Protein AF-A0A3D5P0K9-F1 (afdb_monomer_lite)

Sequence (284 aa):
MQDDSTEVLSRYNLQEVFEKPFIHPIRINPNVTQIGYGSGASRWQGGFSEDRSVRCGDCHNPHAVQAEEPSPFLPGALMFVKGVDAMGFTNGNAEFEFQVCYKCHGYNQNAEPSSDVARLFATSNRSFHPVEGPGNSAYVPSLKEGWSEQSMITCTDCHGNDDVAGVAGPHGSNIPHILKKPYADSTIPYAAPEESELCFQCHVEQKILQDNGFKFHNLHIQQAGFACSACHNPHGSQEMPGLIDLDRSYIEPTNGRKIVEADAPGHGTCYLSCHGKNHNGQSY

Structure (mmCIF, N/CA/C/O backbone):
data_AF-A0A3D5P0K9-F1
#
_entry.id   AF-A0A3D5P0K9-F1
#
loop_
_atom_site.group_PDB
_atom_site.id
_atom_site.type_symbol
_atom_site.label_atom_id
_atom_site.label_alt_id
_atom_site.label_comp_id
_atom_site.label_asym_id
_atom_site.label_entity_id
_atom_site.label_seq_id
_atom_site.pdbx_PDB_ins_code
_atom_site.Cartn_x
_atom_site.Cartn_y
_atom_site.Cartn_z
_atom_site.occupancy
_atom_site.B_iso_or_equiv
_atom_site.auth_seq_id
_atom_site.auth_comp_id
_atom_site.auth_asym_id
_atom_site.auth_atom_id
_atom_site.pdbx_PDB_model_num
ATOM 1 N N . MET A 1 1 ? 16.841 13.147 -52.934 1.00 38.91 1 MET A N 1
ATOM 2 C CA . MET A 1 1 ? 16.191 12.127 -52.092 1.00 38.91 1 MET A CA 1
ATOM 3 C C . MET A 1 1 ? 16.303 12.631 -50.672 1.00 38.91 1 MET A C 1
ATOM 5 O O . MET A 1 1 ? 17.406 12.651 -50.149 1.00 38.91 1 MET A O 1
ATOM 9 N N . GLN A 1 2 ? 15.222 13.207 -50.149 1.00 37.28 2 GLN A N 1
ATOM 10 C CA . GLN A 1 2 ? 15.109 13.517 -48.727 1.00 37.28 2 GLN A CA 1
ATOM 11 C C . GLN A 1 2 ? 14.833 12.188 -48.029 1.00 37.28 2 GLN A C 1
ATOM 13 O O . GLN A 1 2 ? 13.909 11.478 -48.418 1.00 37.28 2 GLN A O 1
ATOM 18 N N . ASP A 1 3 ? 15.726 11.827 -47.116 1.00 43.34 3 ASP A N 1
ATOM 19 C CA . ASP A 1 3 ? 15.538 10.734 -46.175 1.00 43.34 3 ASP A CA 1
ATOM 20 C C . ASP A 1 3 ? 14.497 11.218 -45.167 1.00 43.34 3 ASP A C 1
ATOM 22 O O . ASP A 1 3 ? 14.776 12.073 -44.326 1.00 43.34 3 ASP A O 1
ATOM 26 N N . ASP A 1 4 ? 13.259 10.787 -45.386 1.00 43.59 4 ASP A N 1
ATOM 27 C CA . ASP A 1 4 ? 12.139 11.012 -44.488 1.00 43.59 4 ASP A CA 1
ATOM 28 C C . ASP A 1 4 ? 12.372 10.080 -43.299 1.00 43.59 4 ASP A C 1
ATOM 30 O O . ASP A 1 4 ? 11.924 8.931 -43.274 1.00 43.59 4 ASP A O 1
ATOM 34 N N . SER A 1 5 ? 13.199 10.546 -42.360 1.00 48.06 5 SER A N 1
ATOM 35 C CA . SER A 1 5 ? 13.405 9.891 -41.081 1.00 48.06 5 SER A CA 1
ATOM 36 C C . SER A 1 5 ? 12.044 9.812 -40.411 1.00 48.06 5 SER A C 1
ATOM 38 O O . SER A 1 5 ? 11.576 10.787 -39.823 1.00 48.06 5 SER A O 1
ATOM 40 N N . THR A 1 6 ? 11.392 8.660 -40.531 1.00 44.34 6 THR A N 1
ATOM 41 C CA . THR A 1 6 ? 10.249 8.298 -39.710 1.00 44.34 6 THR A CA 1
ATOM 42 C C . THR A 1 6 ? 10.698 8.432 -38.264 1.00 44.34 6 THR A C 1
ATOM 44 O O . THR A 1 6 ? 11.351 7.530 -37.734 1.00 44.34 6 THR A O 1
ATOM 47 N N . GLU A 1 7 ? 10.391 9.570 -37.639 1.00 45.31 7 GLU A N 1
ATOM 48 C CA . GLU A 1 7 ? 10.312 9.655 -36.193 1.00 45.31 7 GLU A CA 1
ATOM 49 C C . GLU A 1 7 ? 9.404 8.504 -35.788 1.00 45.31 7 GLU A C 1
ATOM 51 O O . GLU A 1 7 ? 8.204 8.485 -36.080 1.00 45.31 7 GLU A O 1
ATOM 56 N N . VAL A 1 8 ? 9.994 7.486 -35.167 1.00 48.12 8 VAL A N 1
ATOM 57 C CA . VAL A 1 8 ? 9.220 6.549 -34.376 1.00 48.12 8 VAL A CA 1
ATOM 58 C C . VAL A 1 8 ? 8.686 7.403 -33.240 1.00 48.12 8 VAL A C 1
ATOM 60 O O . VAL A 1 8 ? 9.363 7.582 -32.233 1.00 48.12 8 VAL A O 1
ATOM 63 N N . LEU A 1 9 ? 7.512 8.003 -33.444 1.00 44.09 9 LEU A N 1
ATOM 64 C CA . LEU A 1 9 ? 6.757 8.659 -32.393 1.00 44.09 9 LEU A CA 1
ATOM 65 C C . LEU A 1 9 ? 6.542 7.583 -31.335 1.00 44.09 9 LEU A C 1
ATOM 67 O O . LEU A 1 9 ? 5.707 6.686 -31.507 1.00 44.09 9 LEU A O 1
ATOM 71 N N . SER A 1 10 ? 7.363 7.597 -30.283 1.00 57.75 10 SER A N 1
ATOM 72 C CA . SER A 1 10 ? 7.130 6.719 -29.154 1.00 57.75 10 SER A CA 1
ATOM 73 C C . SER A 1 10 ? 5.746 7.090 -28.647 1.00 57.75 10 SER A C 1
ATOM 75 O O . SER A 1 10 ? 5.462 8.252 -28.367 1.00 57.75 10 SER A O 1
ATOM 77 N N . ARG A 1 11 ? 4.843 6.107 -28.585 1.00 63.19 11 ARG A N 1
ATOM 78 C CA . ARG A 1 11 ? 3.462 6.341 -28.136 1.00 63.19 11 ARG A CA 1
ATOM 79 C C . ARG A 1 11 ? 3.393 6.952 -26.731 1.00 63.19 11 ARG A C 1
ATOM 81 O O . ARG A 1 11 ? 2.347 7.462 -26.358 1.00 63.19 11 ARG A O 1
ATOM 88 N N . TYR A 1 12 ? 4.499 6.896 -25.987 1.00 76.12 12 TYR A N 1
ATOM 89 C CA . TYR A 1 12 ? 4.640 7.385 -24.627 1.00 76.12 12 TYR A CA 1
ATOM 90 C C . TYR A 1 12 ? 5.975 8.114 -24.456 1.00 76.12 12 TYR A C 1
ATOM 92 O O . TYR A 1 12 ? 6.997 7.665 -24.989 1.00 76.12 12 TYR A O 1
ATOM 100 N N . ASN A 1 13 ? 5.971 9.203 -23.687 1.00 83.75 13 ASN A N 1
ATOM 101 C CA . ASN A 1 13 ? 7.164 9.961 -23.334 1.00 83.75 13 ASN A CA 1
ATOM 102 C C . ASN A 1 13 ? 7.602 9.608 -21.905 1.00 83.75 13 ASN A C 1
ATOM 104 O O . ASN A 1 13 ? 7.005 10.042 -20.924 1.00 83.75 13 ASN A O 1
ATOM 108 N N . LEU A 1 14 ? 8.655 8.797 -21.780 1.00 86.19 14 LEU A N 1
ATOM 109 C CA . LEU A 1 14 ? 9.190 8.416 -20.471 1.00 86.19 14 LEU A CA 1
ATOM 110 C C . LEU A 1 14 ? 9.798 9.611 -19.722 1.00 86.19 14 LEU A C 1
ATOM 112 O O . LEU A 1 14 ? 9.767 9.636 -18.494 1.00 86.19 14 LEU A O 1
ATOM 116 N N . GLN A 1 15 ? 10.329 10.600 -20.444 1.00 86.06 15 GLN A N 1
ATOM 117 C CA . GLN A 1 15 ? 10.933 11.777 -19.830 1.00 86.06 15 GLN A CA 1
ATOM 118 C C . GLN A 1 15 ? 9.897 12.591 -19.048 1.00 86.06 15 GLN A C 1
ATOM 120 O O . GLN A 1 15 ? 10.170 12.959 -17.911 1.00 86.06 15 GLN A O 1
ATOM 125 N N . GLU A 1 16 ? 8.690 12.768 -19.592 1.00 88.12 16 GLU A N 1
ATOM 126 C CA . GLU A 1 16 ? 7.583 13.455 -18.904 1.00 88.12 16 GLU A CA 1
ATOM 127 C C . GLU A 1 16 ? 7.225 12.793 -17.568 1.00 88.12 16 GLU A C 1
ATOM 129 O O . GLU A 1 16 ? 6.917 13.471 -16.590 1.00 88.12 16 GLU A O 1
ATOM 134 N N . VAL A 1 17 ? 7.308 11.462 -17.480 1.00 90.12 17 VAL A N 1
ATOM 135 C CA . VAL A 1 17 ? 7.029 10.746 -16.226 1.00 90.12 17 VAL A CA 1
ATOM 136 C C . VAL A 1 17 ? 8.096 11.035 -15.164 1.00 90.12 17 VAL A C 1
ATOM 138 O O . VAL A 1 17 ? 7.768 11.111 -13.982 1.00 90.12 17 VAL A O 1
ATOM 141 N N . PHE A 1 18 ? 9.350 11.253 -15.568 1.00 87.81 18 PHE A N 1
ATOM 142 C CA . PHE A 1 18 ? 10.437 11.640 -14.661 1.00 87.81 18 PHE A CA 1
ATOM 143 C C . PHE A 1 18 ? 10.469 13.135 -14.316 1.00 87.81 18 PHE A C 1
ATOM 145 O O . PHE A 1 18 ? 11.227 13.529 -13.433 1.00 87.81 18 PHE A O 1
ATOM 152 N N . GLU A 1 19 ? 9.648 13.960 -14.966 1.00 88.38 19 GLU A N 1
ATOM 153 C CA . GLU A 1 19 ? 9.458 15.375 -14.615 1.00 88.38 19 GLU A CA 1
ATOM 154 C C . GLU A 1 19 ? 8.395 15.571 -13.517 1.00 88.38 19 GLU A C 1
ATOM 156 O O . GLU A 1 19 ? 8.230 16.675 -12.992 1.00 88.38 19 GLU A O 1
ATOM 161 N N . LYS A 1 20 ? 7.694 14.498 -13.132 1.00 89.38 20 LYS A N 1
ATOM 162 C CA . LYS A 1 20 ? 6.701 14.504 -12.053 1.00 89.38 20 LYS A CA 1
ATOM 163 C C . LYS A 1 20 ? 7.345 14.745 -10.676 1.00 89.38 20 LYS A C 1
ATOM 165 O O . LYS A 1 20 ? 8.517 14.430 -10.472 1.00 89.38 20 LYS A O 1
ATOM 170 N N . PRO A 1 21 ? 6.592 15.274 -9.693 1.00 87.75 21 PRO A N 1
ATOM 171 C CA . PRO A 1 21 ? 7.137 15.619 -8.377 1.00 87.75 21 PRO A CA 1
ATOM 172 C C . PRO A 1 21 ? 7.577 14.410 -7.537 1.00 87.75 21 PRO A C 1
ATOM 174 O O . PRO A 1 21 ? 8.483 14.547 -6.714 1.00 87.75 21 PRO A O 1
ATOM 177 N N . PHE A 1 22 ? 6.967 13.235 -7.726 1.00 88.81 22 PHE A N 1
ATOM 178 C CA . PHE A 1 22 ? 7.333 12.014 -7.006 1.00 88.81 22 PHE A CA 1
ATOM 179 C C . PHE A 1 22 ? 7.846 10.978 -7.989 1.00 88.81 22 PHE A C 1
ATOM 181 O O . PHE A 1 22 ? 7.092 10.489 -8.824 1.00 88.81 22 PHE A O 1
ATOM 188 N N . ILE A 1 23 ? 9.127 10.639 -7.885 1.00 87.94 23 ILE A N 1
ATOM 189 C CA . ILE A 1 23 ? 9.817 9.762 -8.832 1.00 87.94 23 ILE A CA 1
ATOM 190 C C . ILE A 1 23 ? 10.748 8.807 -8.104 1.00 87.94 23 ILE A C 1
ATOM 192 O O . ILE A 1 23 ? 11.258 9.116 -7.024 1.00 87.94 23 ILE A O 1
ATOM 196 N N . HIS A 1 24 ? 11.052 7.683 -8.745 1.00 85.75 24 HIS A N 1
ATOM 197 C CA . HIS A 1 24 ? 12.301 6.999 -8.451 1.00 85.75 24 HIS A CA 1
ATOM 198 C C . HIS A 1 24 ? 13.437 7.764 -9.148 1.00 85.75 24 HIS A C 1
ATOM 200 O O . HIS A 1 24 ? 13.446 7.843 -10.379 1.00 85.75 24 HIS A O 1
ATOM 206 N N . PRO A 1 25 ? 14.392 8.353 -8.404 1.00 74.69 25 PRO A N 1
ATOM 207 C CA . PRO A 1 25 ? 15.378 9.262 -8.977 1.00 74.69 25 PRO A CA 1
ATOM 208 C C . PRO A 1 25 ? 16.417 8.486 -9.794 1.00 74.69 25 PRO A C 1
ATOM 210 O O . PRO A 1 25 ? 17.406 7.964 -9.260 1.00 74.69 25 PRO A O 1
ATOM 213 N N . ILE A 1 26 ? 16.199 8.411 -11.110 1.00 72.12 26 ILE A N 1
ATOM 214 C CA . ILE A 1 26 ? 17.177 7.853 -12.042 1.00 72.12 26 ILE A CA 1
ATOM 215 C C . ILE A 1 26 ? 18.272 8.889 -12.288 1.00 72.12 26 ILE A C 1
ATOM 217 O O . ILE A 1 26 ? 18.038 9.936 -12.890 1.00 72.12 26 ILE A O 1
ATOM 221 N N . ARG A 1 27 ? 19.512 8.583 -11.889 1.00 61.12 27 ARG A N 1
ATOM 222 C CA . ARG A 1 27 ? 20.670 9.343 -12.380 1.00 61.12 27 ARG A CA 1
ATOM 223 C C . ARG A 1 27 ? 21.017 8.856 -13.785 1.00 61.12 27 ARG A C 1
ATOM 225 O O . ARG A 1 27 ? 21.688 7.837 -13.945 1.00 61.12 27 ARG A O 1
ATOM 232 N N . ILE A 1 28 ? 20.635 9.623 -14.802 1.00 50.06 28 ILE A N 1
ATOM 233 C CA . ILE A 1 28 ? 21.229 9.511 -16.138 1.00 50.06 28 ILE A CA 1
ATOM 234 C C . ILE A 1 28 ? 22.594 10.208 -16.060 1.00 50.06 28 ILE A C 1
ATOM 236 O O . ILE A 1 28 ? 22.687 11.415 -16.245 1.00 50.06 28 ILE A O 1
ATOM 240 N N . ASN A 1 29 ? 23.657 9.491 -15.681 1.00 41.94 29 ASN A N 1
ATOM 241 C CA . ASN A 1 29 ? 25.005 10.066 -15.678 1.00 41.94 29 ASN A CA 1
ATOM 242 C C . ASN A 1 29 ? 25.659 9.840 -17.056 1.00 41.94 29 ASN A C 1
ATOM 244 O O . ASN A 1 29 ? 26.078 8.712 -17.327 1.00 41.94 29 ASN A O 1
ATOM 248 N N . PRO A 1 30 ? 25.784 10.868 -17.919 1.00 39.31 30 PRO A N 1
ATOM 249 C CA . PRO A 1 30 ? 26.351 10.714 -19.261 1.00 39.31 30 PRO A CA 1
ATOM 250 C C . PRO A 1 30 ? 27.846 10.342 -19.264 1.00 39.31 30 PRO A C 1
ATOM 252 O O . PRO A 1 30 ? 28.367 9.956 -20.305 1.00 39.31 30 PRO A O 1
ATOM 255 N N . ASN A 1 31 ? 28.537 10.412 -18.116 1.00 35.31 31 ASN A N 1
ATOM 256 C CA . ASN A 1 31 ? 29.982 10.172 -18.001 1.00 35.31 31 ASN A CA 1
ATOM 257 C C . ASN A 1 31 ? 30.368 8.821 -17.364 1.00 35.31 31 ASN A C 1
ATOM 259 O O . ASN A 1 31 ? 31.554 8.571 -17.145 1.00 35.31 31 ASN A O 1
ATOM 263 N N .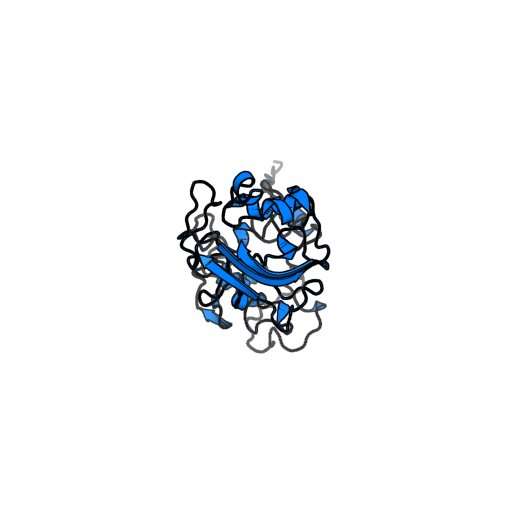 VAL A 1 32 ? 29.419 7.928 -17.055 1.00 42.41 32 VAL A N 1
ATOM 264 C CA . VAL A 1 32 ? 29.754 6.592 -16.519 1.00 42.41 32 VAL A CA 1
ATOM 265 C C . VAL A 1 32 ? 30.017 5.629 -17.676 1.00 42.41 32 VAL A C 1
ATOM 267 O O . VAL A 1 32 ? 29.124 4.937 -18.150 1.00 42.41 32 VAL A O 1
ATOM 270 N N . THR A 1 33 ? 31.272 5.567 -18.122 1.00 36.38 33 THR A N 1
ATOM 271 C CA . THR A 1 33 ? 31.756 4.626 -19.152 1.00 36.38 33 THR A CA 1
ATOM 272 C C . THR A 1 33 ? 32.192 3.269 -18.589 1.00 36.38 33 THR A C 1
ATOM 274 O O . THR A 1 33 ? 32.595 2.387 -19.346 1.00 36.38 33 THR A O 1
ATOM 277 N N . GLN A 1 34 ? 32.092 3.058 -17.272 1.00 32.66 34 GLN A N 1
ATOM 278 C CA . GLN A 1 34 ? 32.356 1.765 -16.642 1.00 32.66 34 GLN A CA 1
ATOM 279 C C . GLN A 1 34 ? 31.102 1.197 -15.977 1.00 32.66 34 GLN A C 1
ATOM 281 O O . GLN A 1 34 ? 30.631 1.681 -14.946 1.00 32.66 34 GLN A O 1
ATOM 286 N N . ILE A 1 35 ? 30.604 0.098 -16.547 1.00 38.62 35 ILE A N 1
ATOM 287 C CA . ILE A 1 35 ? 29.690 -0.827 -15.877 1.00 38.62 35 ILE A CA 1
ATOM 288 C C . ILE A 1 35 ? 30.514 -1.590 -14.832 1.00 38.62 35 ILE A C 1
ATOM 290 O O . ILE A 1 35 ? 31.019 -2.684 -15.069 1.00 38.62 35 ILE A O 1
ATOM 294 N N . GLY A 1 36 ? 30.715 -0.968 -13.674 1.00 31.48 36 GLY A N 1
ATOM 295 C CA . GLY A 1 36 ? 31.368 -1.606 -12.543 1.00 31.48 36 GLY A CA 1
ATOM 296 C C . GLY A 1 36 ? 30.424 -2.589 -11.856 1.00 31.48 36 GLY A C 1
ATOM 297 O O . GLY A 1 36 ? 29.801 -2.234 -10.862 1.00 31.48 36 GLY A O 1
ATOM 298 N N . TYR A 1 37 ? 30.384 -3.844 -12.310 1.00 37.06 37 TYR A N 1
ATOM 299 C CA . TYR A 1 37 ? 30.026 -4.991 -11.456 1.00 37.06 37 TYR A CA 1
ATOM 300 C C . TYR A 1 37 ? 31.195 -5.315 -10.501 1.00 37.06 37 TYR A C 1
ATOM 302 O O . TYR A 1 37 ? 31.647 -6.451 -10.394 1.00 37.06 37 TYR A O 1
ATOM 310 N N . GLY A 1 38 ? 31.754 -4.284 -9.864 1.00 29.67 38 GLY A N 1
ATOM 311 C CA . GLY A 1 38 ? 32.899 -4.387 -8.973 1.00 29.67 38 GLY A CA 1
ATOM 312 C C . GLY A 1 38 ? 32.423 -4.570 -7.542 1.00 29.67 38 GLY A C 1
ATOM 313 O O . GLY A 1 38 ? 31.822 -3.669 -6.963 1.00 29.67 38 GLY A O 1
ATOM 314 N N . SER A 1 39 ? 32.724 -5.732 -6.977 1.00 35.31 39 SER A N 1
ATOM 315 C CA . SER A 1 39 ? 32.474 -6.193 -5.607 1.00 35.31 39 SER A CA 1
ATOM 316 C C . SER A 1 39 ? 33.197 -5.387 -4.506 1.00 35.31 39 SER A C 1
ATOM 318 O O . SER A 1 39 ? 33.692 -5.971 -3.548 1.00 35.31 39 SER A O 1
ATOM 320 N N . GLY A 1 40 ? 33.312 -4.064 -4.643 1.00 32.28 40 GLY A N 1
ATOM 321 C CA . GLY A 1 40 ? 34.126 -3.221 -3.757 1.00 32.28 40 GLY A CA 1
ATOM 322 C C . GLY A 1 40 ? 33.529 -1.865 -3.380 1.00 32.28 40 GLY A C 1
ATOM 323 O O . GLY A 1 40 ? 34.033 -1.241 -2.454 1.00 32.28 40 GLY A O 1
ATOM 324 N N . ALA A 1 41 ? 32.451 -1.416 -4.028 1.00 34.78 41 ALA A N 1
ATOM 325 C CA . ALA A 1 41 ? 31.628 -0.346 -3.479 1.00 34.78 41 ALA A CA 1
ATOM 326 C C . ALA A 1 41 ? 30.545 -1.019 -2.644 1.00 34.78 41 ALA A C 1
ATOM 328 O O . ALA A 1 41 ? 29.622 -1.633 -3.182 1.00 34.78 41 ALA A O 1
ATOM 329 N N . SER A 1 42 ? 30.686 -0.966 -1.327 1.00 36.22 42 SER A N 1
ATOM 330 C CA . SER A 1 42 ? 29.595 -1.256 -0.414 1.00 36.22 42 SER A CA 1
ATOM 331 C C . SER A 1 42 ? 28.424 -0.355 -0.793 1.00 36.22 42 SER A C 1
ATOM 333 O O . SER A 1 42 ? 28.388 0.826 -0.467 1.00 36.22 42 SER A O 1
ATOM 335 N N . ARG A 1 43 ? 27.474 -0.924 -1.543 1.00 44.41 43 ARG A N 1
ATOM 336 C CA . ARG A 1 43 ? 26.383 -0.205 -2.216 1.00 44.41 43 ARG A CA 1
ATOM 337 C C . ARG A 1 43 ? 25.470 0.566 -1.249 1.00 44.41 43 ARG A C 1
ATOM 339 O O . ARG A 1 43 ? 24.644 1.346 -1.696 1.00 44.41 43 ARG A O 1
ATOM 346 N N . TRP A 1 44 ? 25.671 0.363 0.055 1.00 43.84 44 TRP A N 1
ATOM 347 C CA . TRP A 1 44 ? 24.871 0.881 1.157 1.00 43.84 44 TRP A CA 1
ATOM 348 C C . TRP A 1 44 ? 25.688 1.150 2.437 1.00 43.84 44 TRP A C 1
ATOM 350 O O . TRP A 1 44 ? 25.130 1.123 3.529 1.00 43.84 44 TRP A O 1
ATOM 360 N N . GLN A 1 45 ? 27.007 1.387 2.362 1.00 33.47 45 GLN A N 1
ATOM 361 C CA . GLN A 1 45 ? 27.749 1.857 3.546 1.00 33.47 45 GLN A CA 1
ATOM 362 C C . GLN A 1 45 ? 27.846 3.383 3.559 1.00 33.47 45 GLN A C 1
ATOM 364 O O . GLN A 1 45 ? 28.656 3.974 2.853 1.00 33.47 45 GLN A O 1
ATOM 369 N N . GLY A 1 46 ? 27.047 4.001 4.430 1.00 35.47 46 GLY A N 1
ATOM 370 C CA . GLY A 1 46 ? 27.401 5.267 5.081 1.00 35.47 46 GLY A CA 1
ATOM 371 C C . GLY A 1 46 ? 27.397 6.542 4.231 1.00 35.47 46 GLY A C 1
ATOM 372 O O . GLY A 1 46 ? 28.034 7.509 4.637 1.00 35.47 46 GLY A O 1
ATOM 373 N N . GLY A 1 47 ? 26.707 6.572 3.089 1.00 32.91 47 GLY A N 1
ATOM 374 C CA . GLY A 1 47 ? 26.510 7.795 2.301 1.00 32.91 47 GLY A CA 1
ATOM 375 C C . GLY A 1 47 ? 25.238 8.548 2.699 1.00 32.91 47 GLY A C 1
ATOM 376 O O . GLY A 1 47 ? 24.203 7.933 2.963 1.00 32.91 47 GLY A O 1
ATOM 377 N N . PHE A 1 48 ? 25.306 9.881 2.735 1.00 36.31 48 PHE A N 1
ATOM 378 C CA . PHE A 1 48 ? 24.142 10.758 2.903 1.00 36.31 48 PHE A CA 1
ATOM 379 C C . PHE A 1 48 ? 23.104 10.524 1.787 1.00 36.31 48 PHE A C 1
ATOM 381 O O . PHE A 1 48 ? 23.406 9.949 0.742 1.00 36.31 48 PHE A O 1
ATOM 388 N N . SER A 1 49 ? 21.865 10.993 1.990 1.00 43.88 49 SER A N 1
ATOM 389 C CA . SER A 1 49 ? 20.716 10.715 1.107 1.00 43.88 49 SER A CA 1
ATOM 390 C C . SER A 1 49 ? 20.928 11.017 -0.390 1.00 43.88 49 SER A C 1
ATOM 392 O O . SER A 1 49 ? 20.236 10.427 -1.215 1.00 43.88 49 SER A O 1
ATOM 394 N N . GLU A 1 50 ? 21.903 11.862 -0.740 1.00 40.50 50 GLU A N 1
ATOM 395 C CA . GLU A 1 50 ? 22.201 12.306 -2.107 1.00 40.50 50 GLU A CA 1
ATOM 396 C C . GLU A 1 50 ? 22.961 11.281 -2.978 1.00 40.50 50 GLU A C 1
ATOM 398 O O . GLU A 1 50 ? 22.977 11.415 -4.207 1.00 40.50 50 GLU A O 1
ATOM 403 N N . ASP A 1 51 ? 23.535 10.224 -2.391 1.00 47.09 51 ASP A N 1
ATOM 404 C CA . ASP A 1 51 ? 24.249 9.165 -3.132 1.00 47.09 51 ASP A CA 1
ATOM 405 C C . ASP A 1 51 ? 23.344 7.992 -3.549 1.00 47.09 51 ASP A C 1
ATOM 407 O O . ASP A 1 51 ? 23.751 7.110 -4.315 1.00 47.09 51 ASP A O 1
ATOM 411 N N . ARG A 1 52 ? 22.086 7.982 -3.091 1.00 57.34 52 ARG A N 1
ATOM 412 C CA . ARG A 1 52 ? 21.110 6.941 -3.429 1.00 57.34 52 ARG A CA 1
ATOM 413 C C . ARG A 1 52 ? 20.439 7.277 -4.755 1.00 57.34 52 ARG A C 1
ATOM 415 O O . ARG A 1 52 ? 19.595 8.160 -4.839 1.00 57.34 52 ARG A O 1
ATOM 422 N N . SER A 1 53 ? 20.828 6.568 -5.807 1.00 65.50 53 SER A N 1
ATOM 423 C CA . SER A 1 53 ? 20.209 6.675 -7.129 1.00 65.50 53 SER A CA 1
ATOM 424 C C . SER A 1 53 ? 19.931 5.293 -7.691 1.00 65.50 53 SER A C 1
ATOM 426 O O . SER A 1 53 ? 20.681 4.349 -7.434 1.00 65.50 53 SER A O 1
ATOM 428 N N . VAL A 1 54 ? 18.855 5.190 -8.462 1.00 77.88 54 VAL A N 1
ATOM 429 C CA . VAL A 1 54 ? 18.516 3.977 -9.207 1.00 77.88 54 VAL A CA 1
ATOM 430 C C . VAL A 1 54 ? 18.952 4.123 -10.664 1.00 77.88 54 VAL A C 1
ATOM 432 O O . VAL A 1 54 ? 19.091 5.229 -11.192 1.00 77.88 54 VAL A O 1
ATOM 435 N N . ARG A 1 55 ? 19.204 2.999 -11.329 1.00 85.06 55 ARG A N 1
ATOM 436 C CA . ARG A 1 55 ? 19.465 2.911 -12.771 1.00 85.06 55 ARG A CA 1
ATOM 437 C C . ARG A 1 55 ? 18.399 2.045 -13.422 1.00 85.06 55 ARG A C 1
ATOM 439 O O . ARG A 1 55 ? 17.839 1.168 -12.775 1.00 85.06 55 ARG A O 1
ATOM 446 N N . CYS A 1 56 ? 18.202 2.191 -14.731 1.00 87.94 56 CYS A N 1
ATOM 447 C CA . CYS A 1 56 ? 17.261 1.347 -15.476 1.00 87.94 56 CYS A CA 1
ATOM 448 C C . CYS A 1 56 ? 17.556 -0.150 -15.259 1.00 87.94 56 CYS A C 1
ATOM 450 O O . CYS A 1 56 ? 16.649 -0.935 -15.012 1.00 87.94 56 CYS A O 1
ATOM 452 N N . GLY A 1 57 ? 18.844 -0.519 -15.258 1.00 89.00 57 GLY A N 1
ATOM 453 C CA . GLY A 1 57 ? 19.318 -1.890 -15.036 1.00 89.00 57 GLY A CA 1
ATOM 454 C C . GLY A 1 57 ? 19.142 -2.435 -13.612 1.00 89.00 57 GLY A C 1
ATOM 455 O O . GLY A 1 57 ? 19.402 -3.612 -13.371 1.00 89.00 57 GLY A O 1
ATOM 456 N N . ASP A 1 58 ? 18.735 -1.597 -12.653 1.00 86.56 58 ASP A N 1
ATOM 457 C CA . ASP A 1 58 ? 18.432 -2.059 -11.298 1.00 86.56 58 ASP A CA 1
ATOM 458 C C . ASP A 1 58 ? 17.067 -2.740 -11.227 1.00 86.56 58 ASP A C 1
ATOM 460 O O . ASP A 1 58 ? 16.899 -3.652 -10.417 1.00 86.56 58 ASP A O 1
ATOM 464 N N . CYS A 1 59 ? 16.142 -2.359 -12.109 1.00 91.38 59 CYS A N 1
ATOM 465 C CA . CYS A 1 59 ? 14.805 -2.941 -12.190 1.00 91.38 59 CYS A CA 1
ATOM 466 C C . CYS A 1 59 ? 14.572 -3.714 -13.488 1.00 91.38 59 CYS A C 1
ATOM 468 O O . CYS A 1 59 ? 13.757 -4.619 -13.489 1.00 91.38 59 CYS A O 1
ATOM 470 N N . HIS A 1 60 ? 15.284 -3.398 -14.572 1.00 93.62 60 HIS A N 1
ATOM 471 C CA . HIS A 1 60 ? 15.099 -4.033 -15.875 1.00 93.62 60 HIS A CA 1
ATOM 472 C C . HIS A 1 60 ? 16.330 -4.807 -16.322 1.00 93.62 60 HIS A C 1
ATOM 474 O O . HIS A 1 60 ? 17.470 -4.427 -16.058 1.00 93.62 60 HIS A O 1
ATOM 480 N N . ASN A 1 61 ? 16.097 -5.861 -17.095 1.00 94.00 61 ASN A N 1
ATOM 481 C CA . ASN A 1 61 ? 17.137 -6.514 -17.869 1.00 94.00 61 ASN A CA 1
ATOM 482 C C . ASN A 1 61 ? 16.969 -6.118 -19.347 1.00 94.00 61 ASN A C 1
ATOM 484 O O . ASN A 1 61 ? 16.035 -6.591 -19.995 1.00 94.00 61 ASN A O 1
ATOM 488 N N . PRO A 1 62 ? 17.850 -5.274 -19.917 1.00 93.06 62 PRO A N 1
ATOM 489 C CA . PRO A 1 62 ? 17.679 -4.762 -21.280 1.00 93.06 62 PRO A CA 1
ATOM 490 C C . PRO A 1 62 ? 17.758 -5.847 -22.365 1.00 93.06 62 PRO A C 1
ATOM 492 O O . PRO A 1 62 ? 17.364 -5.595 -23.497 1.00 93.06 62 PRO A O 1
ATOM 495 N N . HIS A 1 63 ? 18.261 -7.043 -22.043 1.00 94.69 63 HIS A N 1
ATOM 496 C CA . HIS A 1 63 ? 18.322 -8.175 -22.973 1.00 94.69 63 HIS A CA 1
ATOM 497 C C . HIS A 1 63 ? 17.169 -9.173 -22.798 1.00 94.69 63 HIS A C 1
ATOM 499 O O . HIS A 1 63 ? 17.115 -10.155 -23.534 1.00 94.69 63 HIS A O 1
ATOM 505 N N . ALA A 1 64 ? 16.287 -8.962 -21.818 1.00 93.75 64 ALA A N 1
ATOM 506 C CA . ALA A 1 64 ? 15.186 -9.874 -21.502 1.00 93.75 64 ALA A CA 1
ATOM 507 C C . ALA A 1 64 ? 13.826 -9.182 -21.342 1.00 93.75 64 ALA A C 1
ATOM 509 O O . ALA A 1 64 ? 12.813 -9.868 -21.264 1.00 93.75 64 ALA A O 1
ATOM 510 N N . VAL A 1 65 ? 13.800 -7.845 -21.287 1.00 91.81 65 VAL A N 1
ATOM 511 C CA . VAL A 1 65 ? 12.572 -7.046 -21.248 1.00 91.81 65 VAL A CA 1
ATOM 512 C C . VAL A 1 65 ? 11.652 -7.439 -22.404 1.00 91.81 65 VAL A C 1
ATOM 514 O O . VAL A 1 65 ? 12.061 -7.475 -23.566 1.00 91.81 65 VAL A O 1
ATOM 517 N N . GLN A 1 66 ? 10.399 -7.731 -22.079 1.00 92.62 66 GLN A N 1
ATOM 518 C CA . GLN A 1 66 ? 9.395 -8.154 -23.048 1.00 92.62 66 GLN A CA 1
ATOM 519 C C . GLN A 1 66 ? 8.003 -7.683 -22.629 1.00 92.62 66 GLN A C 1
ATOM 521 O O . GLN A 1 66 ? 7.767 -7.373 -21.463 1.00 92.62 66 GLN A O 1
ATOM 526 N N . ALA A 1 67 ? 7.085 -7.627 -23.595 1.00 87.38 67 ALA A N 1
ATOM 527 C CA . ALA A 1 67 ? 5.695 -7.243 -23.352 1.00 87.38 67 ALA A CA 1
ATOM 528 C C . ALA A 1 67 ? 4.855 -8.377 -22.739 1.00 87.38 67 ALA A C 1
ATOM 530 O O . ALA A 1 67 ? 3.792 -8.123 -22.188 1.00 87.38 67 ALA A O 1
ATOM 531 N N . GLU A 1 68 ? 5.299 -9.626 -22.880 1.00 89.62 68 GLU A N 1
ATOM 532 C CA . GLU A 1 68 ? 4.576 -10.795 -22.385 1.00 89.62 68 GLU A CA 1
ATOM 533 C C . GLU A 1 68 ? 4.874 -11.033 -20.906 1.00 89.62 68 GLU A C 1
ATOM 535 O O . GLU A 1 68 ? 6.037 -11.163 -20.510 1.00 89.62 68 GLU A O 1
ATOM 540 N N . GLU A 1 69 ? 3.807 -11.138 -20.117 1.00 88.19 69 GLU A N 1
ATOM 541 C CA . GLU A 1 69 ? 3.867 -11.386 -18.681 1.00 88.19 69 GLU A CA 1
ATOM 542 C C . GLU A 1 69 ? 4.153 -12.878 -18.407 1.00 88.19 69 GLU A C 1
ATOM 544 O O . GLU A 1 69 ? 3.318 -13.726 -18.736 1.00 88.19 69 GLU A O 1
ATOM 549 N N . PRO A 1 70 ? 5.312 -13.249 -17.826 1.00 85.69 70 PRO A N 1
ATOM 550 C CA . PRO A 1 70 ? 5.661 -14.645 -17.534 1.00 85.69 70 PRO A CA 1
ATOM 551 C C . PRO A 1 70 ? 4.767 -15.269 -16.455 1.00 85.69 70 PRO A C 1
ATOM 553 O O . PRO A 1 70 ? 4.583 -16.487 -16.424 1.00 85.69 70 PRO A O 1
ATOM 556 N N . SER A 1 71 ? 4.238 -14.449 -15.545 1.00 91.31 71 SER A N 1
ATOM 557 C CA . SER A 1 71 ? 3.290 -14.840 -14.509 1.00 91.31 71 SER A CA 1
ATOM 558 C C . SER A 1 71 ? 2.417 -13.638 -14.128 1.00 91.31 71 SER A C 1
ATOM 560 O O . SER A 1 71 ? 2.805 -12.499 -14.384 1.00 91.31 71 SER A O 1
ATOM 562 N N . PRO A 1 72 ? 1.272 -13.851 -13.455 1.00 89.31 72 PRO A N 1
ATOM 563 C CA . PRO A 1 72 ? 0.459 -12.751 -12.930 1.00 89.31 72 PRO A CA 1
ATOM 564 C C . PRO A 1 72 ? 1.167 -11.872 -11.887 1.00 89.31 72 PRO A C 1
ATOM 566 O O . PRO A 1 72 ? 0.658 -10.808 -11.556 1.00 89.31 72 PRO A O 1
ATOM 569 N N . PHE A 1 73 ? 2.303 -12.317 -11.340 1.00 93.44 73 PHE A N 1
ATOM 570 C CA . PHE A 1 73 ? 2.983 -11.661 -10.219 1.00 93.44 73 PHE A CA 1
ATOM 571 C C . PHE A 1 73 ? 4.363 -11.115 -10.574 1.00 93.44 73 PHE A C 1
ATOM 573 O O . PHE A 1 73 ? 5.011 -10.509 -9.722 1.00 93.44 73 PHE A O 1
ATOM 580 N N . LEU A 1 74 ? 4.836 -11.337 -11.800 1.00 93.81 74 LEU A N 1
ATOM 581 C CA . LEU A 1 74 ? 6.115 -10.834 -12.274 1.00 93.81 74 LEU A CA 1
ATOM 582 C C . LEU A 1 74 ? 5.930 -10.220 -13.653 1.00 93.81 74 LEU A C 1
ATOM 584 O O . LEU A 1 74 ? 5.732 -10.970 -14.609 1.00 93.81 74 LEU A O 1
ATOM 588 N N . PRO A 1 75 ? 6.062 -8.890 -13.771 1.00 93.44 75 PRO A N 1
ATOM 589 C CA . PRO A 1 75 ? 5.961 -8.267 -15.064 1.00 93.44 75 PRO A CA 1
ATOM 590 C C . PRO A 1 75 ? 7.040 -8.730 -16.061 1.00 93.44 75 PRO A C 1
ATOM 592 O O . PRO A 1 75 ? 8.203 -8.894 -15.686 1.00 93.44 75 PRO A O 1
ATOM 595 N N . GLY A 1 76 ? 6.715 -8.834 -17.350 1.00 93.69 76 GLY A N 1
ATOM 596 C CA . GLY A 1 76 ? 7.630 -9.123 -18.458 1.00 93.69 76 GLY A CA 1
ATOM 597 C C . GLY A 1 76 ? 8.760 -8.100 -18.550 1.00 93.69 76 GLY A C 1
ATOM 598 O O . GLY A 1 76 ? 9.887 -8.409 -18.946 1.00 93.69 76 GLY A O 1
ATOM 599 N N . ALA A 1 77 ? 8.495 -6.884 -18.069 1.00 93.75 77 ALA A N 1
ATOM 600 C CA . ALA A 1 77 ? 9.493 -5.841 -17.928 1.00 93.75 77 ALA A CA 1
ATOM 601 C C . ALA A 1 77 ? 10.601 -6.176 -16.904 1.00 93.75 77 ALA A C 1
ATOM 603 O O . ALA A 1 77 ? 11.696 -5.616 -16.993 1.00 93.75 77 ALA A O 1
ATOM 604 N N . LEU A 1 78 ? 10.337 -7.083 -15.958 1.00 95.31 78 LEU A N 1
ATOM 605 C CA . LEU A 1 78 ? 11.244 -7.507 -14.882 1.00 95.31 78 LEU A CA 1
ATOM 606 C C . LEU A 1 78 ? 11.879 -8.885 -15.139 1.00 95.31 78 LEU A C 1
ATOM 608 O O . LEU A 1 78 ? 12.529 -9.456 -14.258 1.00 95.31 78 LEU A O 1
ATOM 612 N N . MET A 1 79 ? 11.715 -9.429 -16.346 1.00 93.56 79 MET A N 1
ATOM 613 C CA . MET A 1 79 ? 12.249 -10.737 -16.717 1.00 93.56 79 MET A CA 1
ATOM 614 C C . MET A 1 79 ? 13.757 -10.843 -16.476 1.00 93.56 79 MET A C 1
ATOM 616 O O . MET A 1 79 ? 14.540 -9.991 -16.894 1.00 93.56 79 MET A O 1
ATOM 620 N N . PHE A 1 80 ? 14.169 -11.921 -15.802 1.00 93.31 80 PHE A N 1
ATOM 621 C CA . PHE A 1 80 ? 15.569 -12.218 -15.464 1.00 93.31 80 PHE A CA 1
ATOM 622 C C . PHE A 1 80 ? 16.309 -11.084 -14.738 1.00 93.31 80 PHE A C 1
ATOM 624 O O . PHE A 1 80 ? 17.522 -10.906 -14.897 1.00 93.31 80 PHE A O 1
ATOM 631 N N . VAL A 1 81 ? 15.583 -10.302 -13.943 1.00 93.75 81 VAL A N 1
ATOM 632 C CA . VAL A 1 81 ? 16.157 -9.318 -13.026 1.00 93.75 81 VAL A CA 1
ATOM 633 C C . VAL A 1 81 ? 16.450 -10.010 -11.704 1.00 93.75 81 VAL A C 1
ATOM 635 O O . VAL A 1 81 ? 15.651 -10.807 -11.227 1.00 93.75 81 VAL A O 1
ATOM 638 N N . LYS A 1 82 ? 17.601 -9.720 -11.089 1.00 92.44 82 LYS A N 1
ATOM 639 C CA . LYS A 1 82 ? 17.923 -10.269 -9.763 1.00 92.44 82 LYS A CA 1
ATOM 640 C C . LYS A 1 82 ? 16.963 -9.740 -8.707 1.00 92.44 82 LYS A C 1
ATOM 642 O O . LYS A 1 82 ? 16.757 -8.525 -8.671 1.00 92.44 82 LYS A O 1
ATOM 647 N N . GLY A 1 83 ? 16.480 -10.620 -7.834 1.00 90.81 83 GLY A N 1
ATOM 648 C CA . GLY A 1 83 ? 15.561 -10.295 -6.743 1.00 90.81 83 GLY A CA 1
ATOM 649 C C . GLY A 1 83 ? 16.176 -10.480 -5.353 1.00 90.81 83 GLY A C 1
ATOM 650 O O . GLY A 1 83 ? 17.244 -11.071 -5.190 1.00 90.81 83 GLY A O 1
ATOM 651 N N . VAL A 1 84 ? 15.486 -9.962 -4.343 1.00 90.25 84 VAL A N 1
ATOM 652 C CA . VAL A 1 84 ? 15.790 -10.120 -2.919 1.00 90.25 84 VAL A CA 1
ATOM 653 C C . VAL A 1 84 ? 14.518 -10.577 -2.203 1.00 90.25 84 VAL A C 1
ATOM 655 O O . VAL A 1 84 ? 13.449 -10.038 -2.474 1.00 90.25 84 VAL A O 1
ATOM 658 N N . ASP A 1 85 ? 14.600 -11.585 -1.334 1.00 89.94 85 ASP A N 1
ATOM 659 C CA . ASP A 1 85 ? 13.443 -12.025 -0.542 1.00 89.94 85 ASP A CA 1
ATOM 660 C C . ASP A 1 85 ? 13.138 -11.103 0.649 1.00 89.94 85 ASP A C 1
ATOM 662 O O . ASP A 1 85 ? 13.861 -10.147 0.933 1.00 89.94 85 ASP A O 1
ATOM 666 N N . ALA A 1 86 ? 12.048 -11.397 1.362 1.00 88.62 86 ALA A N 1
ATOM 667 C CA . ALA A 1 86 ? 11.615 -10.633 2.531 1.00 88.62 86 ALA A CA 1
ATOM 668 C C . ALA A 1 86 ? 12.645 -10.622 3.679 1.00 88.62 86 ALA A C 1
ATOM 670 O O . ALA A 1 86 ? 12.623 -9.727 4.521 1.00 88.62 86 ALA A O 1
ATOM 671 N N . MET A 1 87 ? 13.577 -11.581 3.702 1.00 86.69 87 MET A N 1
ATOM 672 C CA . MET A 1 87 ? 14.651 -11.678 4.691 1.00 86.69 87 MET A CA 1
ATOM 673 C C . MET A 1 87 ? 15.951 -11.013 4.213 1.00 86.69 87 MET A C 1
ATOM 675 O O . MET A 1 87 ? 16.961 -11.054 4.917 1.00 86.69 87 MET A O 1
ATOM 679 N N . GLY A 1 88 ? 15.946 -10.387 3.034 1.00 85.06 88 GLY A N 1
ATOM 680 C CA . GLY A 1 88 ? 17.098 -9.684 2.481 1.00 85.06 88 GLY A CA 1
ATOM 681 C C . GLY A 1 88 ? 18.095 -10.583 1.742 1.00 85.06 88 GLY A C 1
ATOM 682 O O . GLY A 1 88 ? 19.145 -10.092 1.311 1.00 85.06 88 GLY A O 1
ATOM 683 N N . PHE A 1 89 ? 17.808 -11.876 1.552 1.00 86.12 89 PHE A N 1
ATOM 684 C CA . PHE A 1 89 ? 18.691 -12.764 0.799 1.00 86.12 89 PHE A CA 1
ATOM 685 C C . PHE A 1 89 ? 18.508 -12.571 -0.700 1.00 86.12 89 PHE A C 1
ATOM 687 O O . PHE A 1 89 ? 17.405 -12.389 -1.209 1.00 86.12 89 PHE A O 1
ATOM 694 N N . THR A 1 90 ? 19.620 -12.607 -1.435 1.00 84.25 90 THR A N 1
ATOM 695 C CA . THR A 1 90 ? 19.575 -12.507 -2.893 1.00 84.25 90 THR A CA 1
ATOM 696 C C . THR A 1 90 ? 19.064 -13.818 -3.470 1.00 84.25 90 THR A C 1
ATOM 698 O O . THR A 1 90 ? 19.736 -14.845 -3.374 1.00 84.25 90 THR A O 1
ATOM 701 N N . ASN A 1 91 ? 17.916 -13.745 -4.131 1.00 71.00 91 ASN A N 1
ATOM 702 C CA . ASN A 1 91 ? 17.395 -14.818 -4.962 1.00 71.00 91 ASN A CA 1
ATOM 703 C C . ASN A 1 91 ? 17.914 -14.613 -6.384 1.00 71.00 91 ASN A C 1
ATOM 705 O O . ASN A 1 91 ? 18.086 -13.475 -6.815 1.00 71.00 91 ASN A O 1
ATOM 709 N N . GLY A 1 92 ? 18.198 -15.705 -7.099 1.00 84.31 92 GLY A N 1
ATOM 710 C CA . GLY A 1 92 ? 18.759 -15.687 -8.454 1.00 84.31 92 GLY A CA 1
ATOM 711 C C . GLY A 1 92 ? 18.057 -14.703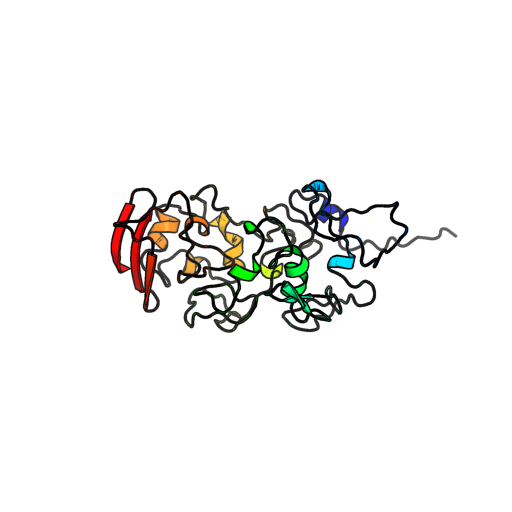 -9.396 1.00 84.31 92 GLY A C 1
ATOM 712 O O . GLY A 1 92 ? 18.462 -13.550 -9.490 1.00 84.31 92 GLY A O 1
ATOM 713 N N . ASN A 1 93 ? 17.034 -15.156 -10.116 1.00 92.69 93 ASN A N 1
ATOM 714 C CA . ASN A 1 93 ? 16.123 -14.266 -10.835 1.00 92.69 93 ASN A CA 1
ATOM 715 C C . ASN A 1 93 ? 14.869 -14.064 -9.980 1.00 92.69 93 ASN A C 1
ATOM 717 O O . ASN A 1 93 ? 14.481 -14.976 -9.254 1.00 92.69 93 ASN A O 1
ATOM 721 N N . ALA A 1 94 ? 14.260 -12.884 -10.057 1.00 94.44 94 ALA A N 1
ATOM 722 C CA . ALA A 1 94 ? 12.989 -12.607 -9.412 1.00 94.44 94 ALA A CA 1
ATOM 723 C C . ALA A 1 94 ? 11.886 -13.484 -10.024 1.00 94.44 94 ALA A C 1
ATOM 725 O O . ALA A 1 94 ? 11.822 -13.654 -11.241 1.00 94.44 94 ALA A O 1
ATOM 726 N N . GLU A 1 95 ? 11.033 -14.021 -9.162 1.00 93.88 95 GLU A N 1
ATOM 727 C CA . GLU A 1 95 ? 9.826 -14.789 -9.486 1.00 93.88 95 GLU A CA 1
ATOM 728 C C . GLU A 1 95 ? 8.553 -13.989 -9.167 1.00 93.88 95 GLU A C 1
ATOM 730 O O . GLU A 1 95 ? 7.487 -14.281 -9.706 1.00 93.88 95 GLU A O 1
ATOM 735 N N . PHE A 1 96 ? 8.684 -12.956 -8.327 1.00 95.62 96 PHE A N 1
ATOM 736 C CA . PHE A 1 96 ? 7.627 -12.028 -7.930 1.00 95.62 96 PHE A CA 1
ATOM 737 C C . PHE A 1 96 ? 8.143 -10.586 -7.995 1.00 95.62 96 PHE A C 1
ATOM 739 O O . PHE A 1 96 ? 9.303 -10.322 -7.671 1.00 95.62 96 PHE A O 1
ATOM 746 N N . GLU A 1 97 ? 7.279 -9.639 -8.360 1.00 96.62 97 GLU A N 1
ATOM 747 C CA . GLU A 1 97 ? 7.621 -8.218 -8.501 1.00 96.62 97 GLU A CA 1
ATOM 748 C C . GLU A 1 97 ? 8.247 -7.640 -7.227 1.00 96.62 97 GLU A C 1
ATOM 750 O O . GLU A 1 97 ? 9.269 -6.951 -7.300 1.00 96.62 97 GLU A O 1
ATOM 755 N N . PHE A 1 98 ? 7.684 -7.966 -6.058 1.00 95.75 98 PHE A N 1
ATOM 756 C CA . PHE A 1 98 ? 8.149 -7.424 -4.781 1.00 95.75 98 PHE A CA 1
ATOM 757 C C . PHE A 1 98 ? 9.633 -7.712 -4.535 1.00 95.75 98 PHE A C 1
ATOM 759 O O . PHE A 1 98 ? 10.314 -6.919 -3.890 1.00 95.75 98 PHE A O 1
ATOM 766 N N . GLN A 1 99 ? 10.175 -8.798 -5.097 1.00 95.12 99 GLN A N 1
ATOM 767 C CA . GLN A 1 99 ? 11.580 -9.151 -4.919 1.00 95.12 99 GLN A CA 1
ATOM 768 C C . GLN A 1 99 ? 12.517 -8.149 -5.599 1.00 95.12 99 GLN A C 1
ATOM 770 O O . GLN A 1 99 ? 13.656 -7.971 -5.169 1.00 95.12 99 GLN A O 1
ATOM 775 N N . VAL A 1 100 ? 12.063 -7.474 -6.657 1.00 93.94 100 VAL A N 1
ATOM 776 C CA . VAL A 1 100 ? 12.810 -6.371 -7.272 1.00 93.94 100 VAL A CA 1
ATOM 777 C C . VAL A 1 100 ? 12.716 -5.126 -6.387 1.00 93.94 100 VAL A C 1
ATOM 779 O O . VAL A 1 100 ? 13.730 -4.472 -6.143 1.00 93.94 100 VAL A O 1
ATOM 782 N N . CYS A 1 101 ? 11.535 -4.836 -5.838 1.00 92.56 101 CYS A N 1
ATOM 783 C CA . CYS A 1 101 ? 11.305 -3.703 -4.936 1.00 92.56 101 CYS A CA 1
ATOM 784 C C . CYS A 1 101 ? 12.130 -3.817 -3.642 1.00 92.56 101 CYS A C 1
ATOM 786 O O . CYS A 1 101 ? 12.739 -2.842 -3.191 1.00 92.56 101 CYS A O 1
ATOM 788 N N . TYR A 1 102 ? 12.220 -5.019 -3.071 1.00 91.25 102 TYR A N 1
ATOM 789 C CA . TYR A 1 102 ? 12.911 -5.298 -1.810 1.00 91.25 102 TYR A CA 1
ATOM 790 C C . TYR A 1 102 ? 14.427 -5.154 -1.876 1.00 91.25 102 TYR A C 1
ATOM 792 O O . TYR A 1 102 ? 15.070 -5.044 -0.837 1.00 91.25 102 TYR A O 1
ATOM 800 N N . LYS A 1 103 ? 15.009 -5.033 -3.074 1.00 87.62 103 LYS A N 1
ATOM 801 C CA . LYS A 1 103 ? 16.419 -4.641 -3.237 1.00 87.62 103 LYS A CA 1
ATOM 802 C C . LYS A 1 103 ? 16.733 -3.298 -2.583 1.00 87.62 103 LYS A C 1
ATOM 804 O O . LYS A 1 103 ? 17.887 -3.068 -2.234 1.00 87.62 103 LYS A O 1
ATOM 809 N N . CYS A 1 104 ? 15.725 -2.434 -2.462 1.00 85.38 104 CYS A N 1
ATOM 810 C CA . CYS A 1 104 ? 15.833 -1.120 -1.839 1.00 85.38 104 CYS A CA 1
ATOM 811 C C . CYS A 1 104 ? 14.818 -0.929 -0.706 1.00 85.38 104 CYS A C 1
ATOM 813 O O . CYS A 1 104 ? 15.154 -0.291 0.277 1.00 85.38 104 CYS A O 1
ATOM 815 N N . HIS A 1 105 ? 13.596 -1.457 -0.814 1.00 87.38 105 HIS A N 1
ATOM 816 C CA . HIS A 1 105 ? 12.516 -1.247 0.167 1.00 87.38 105 HIS A CA 1
ATOM 817 C C . HIS A 1 105 ? 12.323 -2.432 1.136 1.00 87.38 105 HIS A C 1
ATOM 819 O O . HIS A 1 105 ? 11.306 -2.528 1.815 1.00 87.38 105 HIS A O 1
ATOM 825 N N . GLY A 1 106 ? 13.275 -3.366 1.174 1.00 85.69 106 GLY A N 1
ATOM 826 C CA . GLY A 1 106 ? 13.223 -4.557 2.020 1.00 85.69 106 GLY A CA 1
ATOM 827 C C . GLY A 1 106 ? 14.220 -4.532 3.178 1.00 85.69 106 GLY A C 1
ATOM 828 O O . GLY A 1 106 ? 14.998 -3.587 3.357 1.00 85.69 106 GLY A O 1
ATOM 829 N N . TYR A 1 107 ? 14.208 -5.621 3.942 1.00 76.69 107 TYR A N 1
ATOM 830 C CA . TYR A 1 107 ? 15.015 -5.813 5.141 1.00 76.69 107 TYR A CA 1
ATOM 831 C C . TYR A 1 107 ? 16.512 -5.562 4.905 1.00 76.69 107 TYR A C 1
ATOM 833 O O . TYR A 1 107 ? 17.118 -6.111 3.983 1.00 76.69 107 TYR A O 1
ATOM 841 N N . ASN A 1 108 ? 17.120 -4.752 5.780 1.00 62.59 108 ASN A N 1
ATOM 842 C CA . ASN A 1 108 ? 18.559 -4.452 5.814 1.00 62.59 108 ASN A CA 1
ATOM 843 C C . ASN A 1 108 ? 19.171 -3.852 4.533 1.00 62.59 108 ASN A C 1
ATOM 845 O O . ASN A 1 108 ? 20.397 -3.792 4.426 1.00 62.59 108 ASN A O 1
ATOM 849 N N . GLN A 1 109 ? 18.362 -3.358 3.591 1.00 63.44 109 GLN A N 1
ATOM 850 C CA . GLN A 1 109 ? 18.877 -2.673 2.398 1.00 63.44 109 GLN A CA 1
ATOM 851 C C . GLN A 1 109 ? 18.984 -1.147 2.563 1.00 63.44 109 GLN A C 1
ATOM 853 O O . GLN A 1 109 ? 19.594 -0.484 1.728 1.00 63.44 109 GLN A O 1
ATOM 858 N N . ASN A 1 110 ? 18.467 -0.591 3.667 1.00 55.91 110 ASN A N 1
ATOM 859 C CA . ASN A 1 110 ? 18.552 0.830 4.016 1.00 55.91 110 ASN A CA 1
ATOM 860 C C . ASN A 1 110 ? 19.029 1.043 5.461 1.00 55.91 110 ASN A C 1
ATOM 862 O O . ASN A 1 110 ? 18.792 0.219 6.338 1.00 55.91 110 ASN A O 1
ATOM 866 N N . ALA A 1 111 ? 19.640 2.204 5.719 1.00 45.50 111 ALA A N 1
ATOM 867 C CA . ALA A 1 111 ? 20.027 2.648 7.062 1.00 45.50 111 ALA A CA 1
ATOM 868 C C . ALA A 1 111 ? 18.833 3.071 7.950 1.00 45.50 111 ALA A C 1
ATOM 870 O O . ALA A 1 111 ? 18.998 3.190 9.159 1.00 45.50 111 ALA A O 1
ATOM 871 N N . GLU A 1 112 ? 17.646 3.283 7.366 1.00 52.06 112 GLU A N 1
ATOM 872 C CA . GLU A 1 112 ? 16.435 3.721 8.072 1.00 52.06 112 GLU A CA 1
ATOM 873 C C . GLU A 1 112 ? 15.427 2.562 8.203 1.00 52.06 112 GLU A C 1
ATOM 875 O O . GLU A 1 112 ? 14.832 2.160 7.196 1.00 52.06 112 GLU A O 1
ATOM 880 N N . PRO A 1 113 ? 15.174 2.039 9.418 1.00 47.72 113 PRO A N 1
ATOM 881 C CA . PRO A 1 113 ? 14.233 0.937 9.660 1.00 47.72 113 PRO A CA 1
ATOM 882 C C . PRO A 1 113 ? 12.795 1.206 9.189 1.00 47.72 113 PRO A C 1
ATOM 884 O O . PRO A 1 113 ? 12.042 0.270 8.936 1.00 47.72 113 PRO A O 1
ATOM 887 N N . SER A 1 114 ? 12.408 2.478 9.044 1.00 55.56 114 SER A N 1
ATOM 888 C CA . SER A 1 114 ? 11.088 2.898 8.547 1.00 55.56 114 SER A CA 1
ATOM 889 C C . SER A 1 114 ? 10.849 2.582 7.065 1.00 55.56 114 SER A C 1
ATOM 891 O O . SER A 1 114 ? 9.720 2.687 6.595 1.00 55.56 114 SER A O 1
ATOM 893 N N . SER A 1 115 ? 11.894 2.189 6.331 1.00 64.69 115 SER A N 1
ATOM 894 C CA . SER A 1 115 ? 11.837 1.867 4.900 1.00 64.69 115 SER A CA 1
ATOM 895 C C . SER A 1 115 ? 11.817 0.368 4.587 1.00 64.69 115 SER A C 1
ATOM 897 O O . SER A 1 115 ? 11.724 0.007 3.415 1.00 64.69 115 SER A O 1
ATOM 899 N N . ASP A 1 116 ? 11.882 -0.488 5.611 1.00 84.56 116 ASP A N 1
ATOM 900 C CA . ASP A 1 116 ? 11.683 -1.930 5.476 1.00 84.56 116 ASP A CA 1
ATOM 901 C C . ASP A 1 116 ? 10.182 -2.244 5.446 1.00 84.56 116 ASP A C 1
ATOM 903 O O . ASP A 1 116 ? 9.546 -2.489 6.478 1.00 84.56 116 ASP A O 1
ATOM 907 N N . VAL A 1 117 ? 9.604 -2.189 4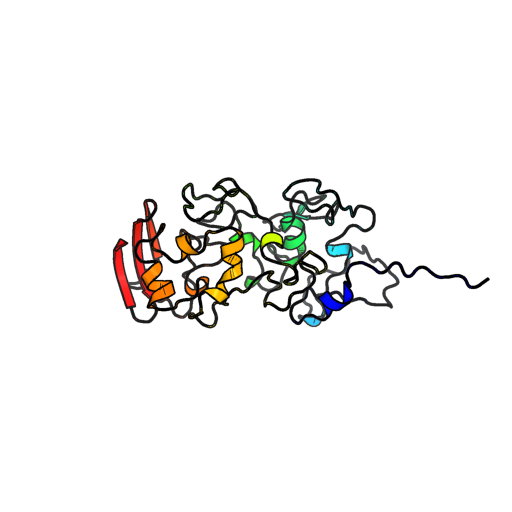.244 1.00 89.19 117 VAL A N 1
ATOM 908 C CA . VAL A 1 117 ? 8.188 -2.522 4.048 1.00 89.19 117 VAL A CA 1
ATOM 909 C C . VAL A 1 117 ? 7.960 -4.029 3.962 1.00 89.19 117 VAL A C 1
ATOM 911 O O . VAL A 1 117 ? 6.839 -4.465 4.211 1.00 89.19 117 VAL A O 1
ATOM 914 N N . ALA A 1 118 ? 9.001 -4.830 3.698 1.00 91.44 118 ALA A N 1
ATOM 915 C CA . ALA A 1 118 ? 8.893 -6.291 3.652 1.00 91.44 118 ALA A CA 1
ATOM 916 C C . ALA A 1 118 ? 8.364 -6.852 4.976 1.00 91.44 118 ALA A C 1
ATOM 918 O O . ALA A 1 118 ? 7.433 -7.655 5.015 1.00 91.44 118 ALA A O 1
ATOM 919 N N . ARG A 1 119 ? 8.847 -6.301 6.093 1.00 91.44 119 ARG A N 1
ATOM 920 C CA . ARG A 1 119 ? 8.339 -6.618 7.431 1.00 91.44 119 ARG A CA 1
ATOM 921 C C . ARG A 1 119 ? 6.822 -6.437 7.586 1.00 91.44 119 ARG A C 1
ATOM 923 O O . ARG A 1 119 ? 6.222 -7.124 8.412 1.00 91.44 119 ARG A O 1
ATOM 930 N N . LEU A 1 120 ? 6.197 -5.504 6.865 1.00 93.00 120 LEU A N 1
ATOM 931 C CA . LEU A 1 120 ? 4.757 -5.234 6.963 1.00 93.00 120 LEU A CA 1
ATOM 932 C C . LEU A 1 120 ? 3.918 -6.206 6.120 1.00 93.00 120 LEU A C 1
ATOM 934 O O . LEU A 1 120 ? 2.778 -6.476 6.490 1.00 93.00 120 LEU A O 1
ATOM 938 N N . PHE A 1 121 ? 4.492 -6.783 5.064 1.00 95.69 121 PHE A N 1
ATOM 939 C CA . PHE A 1 121 ? 3.827 -7.749 4.183 1.00 95.69 121 PHE A CA 1
ATOM 940 C C . PHE A 1 121 ? 4.036 -9.216 4.570 1.00 95.69 121 PHE A C 1
ATOM 942 O O . PHE A 1 121 ? 3.414 -10.092 3.969 1.00 95.69 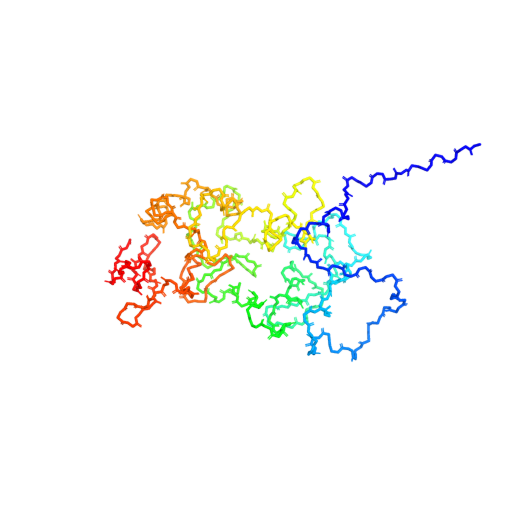121 PHE A O 1
ATOM 949 N N . ALA A 1 122 ? 4.876 -9.484 5.572 1.00 94.69 122 ALA A N 1
ATOM 950 C CA . ALA A 1 122 ? 5.154 -10.835 6.036 1.00 94.69 122 ALA A CA 1
ATOM 951 C C . ALA A 1 122 ? 3.859 -11.616 6.323 1.00 94.69 122 ALA A C 1
ATOM 953 O O . ALA A 1 122 ? 3.011 -11.181 7.104 1.00 94.69 122 ALA A O 1
ATOM 954 N N . THR A 1 123 ? 3.738 -12.815 5.752 1.00 95.88 123 THR A N 1
ATOM 955 C CA . THR A 1 123 ? 2.529 -13.656 5.869 1.00 95.88 123 THR A CA 1
ATOM 956 C C . THR A 1 123 ? 2.240 -14.140 7.296 1.00 95.88 123 THR A C 1
ATOM 958 O O . THR A 1 123 ? 1.129 -14.565 7.614 1.00 95.88 123 THR A O 1
ATOM 961 N N . SER A 1 124 ? 3.225 -14.034 8.191 1.00 95.06 124 SER A N 1
ATOM 962 C CA . SER A 1 124 ? 3.073 -14.272 9.627 1.00 95.06 124 SER A CA 1
ATOM 963 C C . SER A 1 124 ? 2.408 -13.119 10.385 1.00 95.06 124 SER A C 1
ATOM 965 O O . SER A 1 124 ? 2.054 -13.296 11.549 1.00 95.06 124 SER A O 1
ATOM 967 N N . ASN A 1 125 ? 2.266 -11.939 9.774 1.00 95.38 125 ASN A N 1
ATOM 968 C CA . ASN A 1 125 ? 1.622 -10.791 10.404 1.00 95.38 125 ASN A CA 1
ATOM 969 C C . ASN A 1 125 ? 0.129 -11.052 10.612 1.00 95.38 125 ASN A C 1
ATOM 971 O O . ASN A 1 125 ? -0.525 -11.760 9.837 1.00 95.38 125 ASN A O 1
ATOM 975 N N . ARG A 1 126 ? -0.443 -10.429 11.646 1.00 94.25 126 ARG A N 1
ATOM 976 C CA . ARG A 1 126 ? -1.871 -10.575 11.938 1.00 94.25 126 ARG A CA 1
ATOM 977 C C . ARG A 1 126 ? -2.760 -10.056 10.811 1.00 94.25 126 ARG A C 1
ATOM 979 O O . ARG A 1 126 ? -3.847 -10.591 10.600 1.00 94.25 126 ARG A O 1
ATOM 986 N N . SER A 1 127 ? -2.315 -9.033 10.087 1.00 95.38 127 SER A N 1
ATOM 987 C CA . SER A 1 127 ? -2.961 -8.588 8.854 1.00 95.38 127 SER A CA 1
ATOM 988 C C . SER A 1 127 ? -1.965 -7.944 7.893 1.00 95.38 127 SER A C 1
ATOM 990 O O . SER A 1 127 ? -0.992 -7.329 8.319 1.00 95.38 127 SER A O 1
ATOM 992 N N . PHE A 1 128 ? -2.203 -8.096 6.593 1.00 97.44 128 PHE A N 1
ATOM 993 C CA . PHE A 1 128 ? -1.390 -7.533 5.512 1.00 97.44 128 PHE A CA 1
ATOM 994 C C . PHE A 1 128 ? -2.191 -7.542 4.209 1.00 97.44 128 PHE A C 1
ATOM 996 O O . PHE A 1 128 ? -3.135 -8.327 4.065 1.00 97.44 128 PHE A O 1
ATOM 1003 N N . HIS A 1 129 ? -1.824 -6.677 3.265 1.00 97.25 129 HIS A N 1
ATOM 1004 C CA . HIS A 1 129 ? -2.274 -6.839 1.885 1.00 97.25 129 HIS A CA 1
ATOM 1005 C C . HIS A 1 129 ? -1.450 -7.927 1.176 1.00 97.25 129 HIS A C 1
ATOM 1007 O O . HIS A 1 129 ? -0.250 -8.039 1.430 1.00 97.25 129 HIS A O 1
ATOM 1013 N N . PRO A 1 130 ? -2.065 -8.735 0.293 1.00 97.06 130 PRO A N 1
ATOM 1014 C CA . PRO A 1 130 ? -1.507 -10.011 -0.153 1.00 97.06 130 PRO A CA 1
ATOM 1015 C C . PRO A 1 130 ? -0.433 -9.863 -1.248 1.00 97.06 130 PRO A C 1
ATOM 1017 O O . PRO A 1 130 ? -0.652 -10.239 -2.397 1.00 97.06 130 PRO A O 1
ATOM 1020 N N . VAL A 1 131 ? 0.726 -9.297 -0.895 1.00 97.38 131 VAL A N 1
ATOM 1021 C CA . VAL A 1 131 ? 1.877 -9.098 -1.802 1.00 97.38 131 VAL A CA 1
ATOM 1022 C C . VAL A 1 131 ? 2.834 -10.292 -1.787 1.00 97.38 131 VAL A C 1
ATOM 1024 O O . VAL A 1 131 ? 3.249 -10.765 -2.841 1.00 97.38 131 VAL A O 1
ATOM 1027 N N . GLU A 1 132 ? 3.176 -10.808 -0.603 1.00 95.94 132 GLU A N 1
ATOM 1028 C CA . GLU A 1 132 ? 4.076 -11.968 -0.460 1.00 95.94 132 GLU A CA 1
ATOM 1029 C C . GLU A 1 132 ? 3.343 -13.314 -0.512 1.00 95.94 132 GLU A C 1
ATOM 1031 O O . GLU A 1 132 ? 3.956 -14.364 -0.703 1.00 95.94 132 GLU A O 1
ATOM 1036 N N . GLY A 1 133 ? 2.023 -13.292 -0.344 1.00 95.88 133 GLY A N 1
ATOM 1037 C CA . GLY A 1 133 ? 1.164 -14.467 -0.364 1.00 95.88 133 GLY A CA 1
ATOM 1038 C C . GLY A 1 133 ? -0.302 -14.094 -0.134 1.00 95.88 133 GLY A C 1
ATOM 1039 O O . GLY A 1 133 ? -0.590 -12.932 0.162 1.00 95.88 133 GLY A O 1
ATOM 1040 N N . PRO A 1 134 ? -1.234 -15.058 -0.251 1.00 95.75 134 PRO A N 1
ATOM 1041 C CA . PRO A 1 134 ? -2.647 -14.843 0.055 1.00 95.75 134 PRO A CA 1
ATOM 1042 C C . PRO A 1 134 ? -2.869 -14.295 1.469 1.00 95.75 134 PRO A C 1
ATOM 1044 O O . PRO A 1 134 ? -2.105 -14.587 2.390 1.00 95.75 134 PRO A O 1
ATOM 1047 N N . GLY A 1 135 ? -3.934 -13.511 1.643 1.00 93.12 135 GLY A N 1
ATOM 1048 C CA . GLY A 1 135 ? -4.257 -12.898 2.929 1.00 93.12 135 GLY A CA 1
ATOM 1049 C C . GLY A 1 135 ? -4.691 -13.921 3.983 1.00 93.12 135 GLY A C 1
ATOM 1050 O O . GLY A 1 135 ? -5.302 -14.941 3.674 1.00 93.12 135 GLY A O 1
ATOM 1051 N N . ASN A 1 136 ? -4.438 -13.614 5.259 1.00 89.75 136 ASN A N 1
ATOM 1052 C CA . ASN A 1 136 ? -4.832 -14.481 6.380 1.00 89.75 136 ASN A CA 1
ATOM 1053 C C . ASN A 1 136 ? -6.336 -14.422 6.719 1.00 89.75 136 ASN A C 1
ATOM 1055 O O . ASN A 1 136 ? -6.847 -15.303 7.412 1.00 89.75 136 ASN A O 1
ATOM 1059 N N . SER A 1 137 ? -7.053 -13.379 6.282 1.00 88.12 137 SER A N 1
ATOM 1060 C CA . SER A 1 137 ? -8.486 -13.233 6.562 1.00 88.12 137 SER A CA 1
ATOM 1061 C C . SER A 1 137 ? -9.321 -14.025 5.563 1.00 88.12 137 SER A C 1
ATOM 1063 O O . SER A 1 137 ? -9.268 -13.765 4.367 1.00 88.12 137 SER A O 1
ATOM 1065 N N . ALA A 1 138 ? -10.173 -14.916 6.068 1.00 88.19 138 ALA A N 1
ATOM 1066 C CA . ALA A 1 138 ? -11.178 -15.615 5.265 1.00 88.19 138 ALA A CA 1
ATOM 1067 C C . ALA A 1 138 ? -12.445 -14.775 4.998 1.00 88.19 138 ALA A C 1
ATOM 1069 O O . ALA A 1 138 ? -13.416 -15.293 4.453 1.00 88.19 138 ALA A O 1
ATOM 1070 N N . TYR A 1 139 ? -12.473 -13.511 5.436 1.00 89.06 139 TYR A N 1
ATOM 1071 C CA . TYR A 1 139 ? -13.623 -12.627 5.273 1.00 89.06 139 TYR A CA 1
ATOM 1072 C C . TYR A 1 139 ? -13.179 -11.220 4.874 1.00 89.06 139 TYR A C 1
ATOM 1074 O O . TYR A 1 139 ? -12.701 -10.449 5.715 1.00 89.06 139 TYR A O 1
ATOM 1082 N N . VAL A 1 140 ? -13.352 -10.880 3.593 1.00 92.50 140 VAL A N 1
ATOM 1083 C CA . VAL A 1 140 ? -13.106 -9.532 3.057 1.00 92.50 140 VAL A CA 1
ATOM 1084 C C . VAL A 1 140 ? -14.307 -9.107 2.191 1.00 92.50 140 VAL A C 1
ATOM 1086 O O . VAL A 1 140 ? -14.259 -9.122 0.961 1.00 92.50 140 VAL A O 1
ATOM 1089 N N . PRO A 1 141 ? -15.432 -8.701 2.810 1.00 90.62 141 PRO A N 1
ATOM 1090 C CA . PRO A 1 141 ? -16.731 -8.582 2.131 1.00 90.62 141 PRO A CA 1
ATOM 1091 C C . PRO A 1 141 ? -16.806 -7.443 1.105 1.00 90.62 141 PRO A C 1
ATOM 1093 O O . PRO A 1 141 ? -17.761 -7.360 0.319 1.00 90.62 141 PRO A O 1
ATOM 1096 N N . SER A 1 142 ? -15.828 -6.538 1.135 1.00 93.81 142 SER A N 1
ATOM 1097 C CA . SER A 1 142 ? -15.755 -5.351 0.295 1.00 93.81 142 SER A CA 1
ATOM 1098 C C . SER A 1 142 ? -15.007 -5.565 -1.017 1.00 93.81 142 SER A C 1
ATOM 1100 O O . SER A 1 142 ? -14.976 -4.629 -1.804 1.00 93.81 142 SER A O 1
ATOM 1102 N N . LEU A 1 143 ? -14.437 -6.742 -1.294 1.00 95.94 143 LEU A N 1
ATOM 1103 C CA . LEU A 1 143 ? -13.752 -6.995 -2.566 1.00 95.94 143 LEU A CA 1
ATOM 1104 C C . LEU A 1 143 ? -14.689 -6.798 -3.772 1.00 95.94 143 LEU A C 1
ATOM 1106 O O . LEU A 1 143 ? -15.880 -7.137 -3.732 1.00 95.94 143 LEU A O 1
ATOM 1110 N N . LYS A 1 144 ? -14.148 -6.198 -4.837 1.00 97.38 144 LYS A N 1
ATOM 1111 C CA . LYS A 1 144 ? -14.804 -6.074 -6.143 1.00 97.38 144 LYS A CA 1
ATOM 1112 C C . LYS A 1 144 ? -14.908 -7.436 -6.825 1.00 97.38 144 LYS A C 1
ATOM 1114 O O . LYS A 1 144 ? -14.160 -8.361 -6.526 1.00 97.38 144 LYS A O 1
ATOM 1119 N N . GLU A 1 145 ? -15.824 -7.539 -7.783 1.00 96.19 145 GLU A N 1
ATOM 1120 C CA . GLU A 1 145 ? -15.922 -8.714 -8.649 1.00 96.19 145 GLU A CA 1
ATOM 1121 C C . GLU A 1 145 ? -14.573 -9.000 -9.335 1.00 96.19 145 GLU A C 1
ATOM 1123 O O . GLU A 1 145 ? -13.894 -8.078 -9.786 1.00 96.19 145 GLU A O 1
ATOM 1128 N N . GLY A 1 146 ? -14.174 -10.274 -9.367 1.00 93.69 146 GLY A N 1
ATOM 1129 C CA . GLY A 1 146 ? -12.862 -10.717 -9.855 1.00 93.69 146 GLY A CA 1
ATOM 1130 C C . GLY A 1 146 ? -11.783 -10.833 -8.771 1.00 93.69 146 GLY A C 1
ATOM 1131 O O . GLY A 1 146 ? -10.791 -11.524 -8.993 1.00 93.69 146 GLY A O 1
ATOM 1132 N N . TRP A 1 147 ? -11.998 -10.246 -7.590 1.00 95.69 147 TRP A N 1
ATOM 1133 C CA . TRP A 1 147 ? -11.124 -10.404 -6.427 1.00 95.69 147 TRP A CA 1
ATOM 1134 C C . TRP A 1 147 ? -11.708 -11.392 -5.413 1.00 95.69 147 TRP A C 1
ATOM 1136 O O . TRP A 1 147 ? -12.923 -11.508 -5.258 1.00 95.69 147 TRP A O 1
ATOM 1146 N N . SER A 1 148 ? -10.827 -12.094 -4.704 1.00 95.94 148 SER A N 1
ATOM 1147 C CA . SER A 1 148 ? -11.176 -13.003 -3.608 1.00 95.94 148 SER A CA 1
ATOM 1148 C C . SER A 1 148 ? -10.118 -12.955 -2.507 1.00 95.94 148 SER A C 1
ATOM 1150 O O . SER A 1 148 ? -9.030 -12.421 -2.711 1.00 95.94 148 SER A O 1
ATOM 1152 N N . GLU A 1 149 ? -10.394 -13.573 -1.363 1.00 94.94 149 GLU A N 1
ATOM 1153 C CA . GLU A 1 149 ? -9.446 -13.707 -0.250 1.00 94.94 149 GLU A CA 1
ATOM 1154 C C . GLU A 1 149 ? -8.167 -14.483 -0.626 1.00 94.94 149 GLU A C 1
ATOM 1156 O O . GLU A 1 149 ? -7.152 -14.377 0.058 1.00 94.94 149 GLU A O 1
ATOM 1161 N N . GLN A 1 150 ? -8.194 -15.239 -1.730 1.00 95.19 150 GLN A N 1
ATOM 1162 C CA . GLN A 1 150 ? -7.031 -15.953 -2.268 1.00 95.19 150 GLN A CA 1
ATOM 1163 C C . GLN A 1 150 ? -6.230 -15.134 -3.287 1.00 95.19 150 GLN A C 1
ATOM 1165 O O . GLN A 1 150 ? -5.160 -15.567 -3.714 1.00 95.19 150 GLN A O 1
ATOM 1170 N N . SER A 1 151 ? -6.748 -13.982 -3.716 1.00 96.06 151 SER A N 1
ATOM 1171 C CA . SER A 1 151 ? -6.059 -13.128 -4.675 1.00 96.06 151 SER A CA 1
ATOM 1172 C C . SER A 1 151 ? -4.794 -12.541 -4.056 1.00 96.06 151 SER A C 1
ATOM 1174 O O . SER A 1 151 ? -4.768 -12.178 -2.881 1.00 96.06 151 SER A O 1
ATOM 1176 N N . MET A 1 152 ? -3.762 -12.410 -4.881 1.00 96.50 152 MET A N 1
ATOM 1177 C CA . MET A 1 152 ? -2.570 -11.631 -4.570 1.00 96.50 152 MET A CA 1
ATOM 1178 C C . MET A 1 152 ? -2.550 -10.359 -5.411 1.00 96.50 152 MET A C 1
ATOM 1180 O O . MET A 1 152 ? -3.158 -10.315 -6.481 1.00 96.50 152 MET A O 1
ATOM 1184 N N . ILE A 1 153 ? -1.845 -9.351 -4.910 1.00 96.81 153 ILE A N 1
ATOM 1185 C CA . ILE A 1 153 ? -1.582 -8.085 -5.595 1.00 96.81 153 ILE A CA 1
ATOM 1186 C C . ILE A 1 153 ? -0.074 -7.881 -5.732 1.00 96.81 153 ILE A C 1
ATOM 1188 O O . ILE A 1 153 ? 0.718 -8.520 -5.038 1.00 96.81 153 ILE A O 1
ATOM 1192 N N . THR A 1 154 ? 0.331 -6.973 -6.606 1.00 97.00 154 THR A N 1
ATOM 1193 C CA . THR A 1 154 ? 1.723 -6.555 -6.757 1.00 97.00 154 THR A CA 1
ATOM 1194 C C . THR A 1 154 ? 1.941 -5.162 -6.163 1.00 97.00 154 THR A C 1
ATOM 1196 O O . THR A 1 154 ? 1.002 -4.452 -5.795 1.00 97.00 154 THR A O 1
ATOM 1199 N N . CYS A 1 155 ? 3.199 -4.738 -6.042 1.00 97.00 155 CYS A N 1
ATOM 1200 C CA . CYS A 1 155 ? 3.509 -3.385 -5.590 1.00 97.00 155 CYS A CA 1
ATOM 1201 C C . CYS A 1 155 ? 2.946 -2.348 -6.577 1.00 97.00 155 CYS A C 1
ATOM 1203 O O . CYS A 1 155 ? 2.471 -1.290 -6.158 1.00 97.00 155 CYS A O 1
ATOM 1205 N N . THR A 1 156 ? 2.963 -2.660 -7.876 1.00 96.31 156 THR A N 1
ATOM 1206 C CA . THR A 1 156 ? 2.524 -1.768 -8.956 1.00 96.31 156 THR A CA 1
ATOM 1207 C C . THR A 1 156 ? 1.015 -1.698 -9.179 1.00 96.31 156 THR A C 1
ATOM 1209 O O . THR A 1 156 ? 0.533 -0.823 -9.910 1.00 96.31 156 THR A O 1
ATOM 1212 N N . ASP A 1 157 ? 0.233 -2.516 -8.474 1.00 96.69 157 ASP A N 1
ATOM 1213 C CA . ASP A 1 157 ? -1.211 -2.305 -8.364 1.00 96.69 157 ASP A CA 1
ATOM 1214 C C . ASP A 1 157 ? -1.527 -0.974 -7.658 1.00 96.69 157 ASP A C 1
ATOM 1216 O O . ASP A 1 157 ? -2.460 -0.263 -8.055 1.00 96.69 157 ASP A O 1
ATOM 1220 N N . CYS A 1 158 ? -0.682 -0.582 -6.696 1.00 96.81 158 CYS A N 1
ATOM 1221 C CA . CYS A 1 158 ? -0.785 0.675 -5.952 1.00 96.81 158 CYS A CA 1
ATOM 1222 C C . CYS A 1 158 ? 0.224 1.737 -6.415 1.00 96.81 158 CYS A C 1
ATOM 1224 O O . CYS A 1 158 ? -0.147 2.900 -6.597 1.00 96.81 158 CYS A O 1
ATOM 1226 N N . HIS A 1 159 ? 1.487 1.345 -6.614 1.00 96.81 159 HIS A N 1
ATOM 1227 C CA . HIS A 1 159 ? 2.589 2.253 -6.927 1.00 96.81 159 HIS A CA 1
ATOM 1228 C C . HIS A 1 159 ? 2.876 2.323 -8.428 1.00 96.81 159 HIS A C 1
ATOM 1230 O O . HIS A 1 159 ? 3.307 1.360 -9.054 1.00 96.81 159 HIS A O 1
ATOM 1236 N N . GLY A 1 160 ? 2.693 3.484 -9.035 1.00 95.88 160 GLY A N 1
ATOM 1237 C CA . GLY A 1 160 ? 2.816 3.631 -10.472 1.00 95.88 160 GLY A CA 1
ATOM 1238 C C . GLY A 1 160 ? 2.475 5.025 -10.951 1.00 95.88 160 GLY A C 1
ATOM 1239 O O . GLY A 1 160 ? 2.199 5.931 -10.168 1.00 95.88 160 GLY A O 1
ATOM 1240 N N . ASN A 1 161 ? 2.481 5.161 -12.267 1.00 95.69 161 ASN A N 1
ATOM 1241 C CA . ASN A 1 161 ? 2.049 6.363 -12.949 1.00 95.69 161 ASN A CA 1
ATOM 1242 C C . ASN A 1 161 ? 0.547 6.623 -12.724 1.00 95.69 161 ASN A C 1
ATOM 1244 O O . ASN A 1 161 ? -0.281 5.749 -12.982 1.00 95.69 161 ASN A O 1
ATOM 1248 N N . ASP A 1 162 ? 0.206 7.826 -12.256 1.00 95.31 162 ASP A N 1
ATOM 1249 C CA . ASP A 1 162 ? -1.175 8.302 -12.090 1.00 95.31 162 ASP A CA 1
ATOM 1250 C C . ASP A 1 162 ? -1.900 8.551 -13.423 1.00 95.31 162 ASP A C 1
ATOM 1252 O O . ASP A 1 162 ? -3.131 8.584 -13.468 1.00 95.31 162 ASP A O 1
ATOM 1256 N N . ASP A 1 163 ? -1.150 8.681 -14.519 1.00 94.06 163 ASP A N 1
ATOM 1257 C CA . ASP A 1 163 ? -1.694 8.756 -15.869 1.00 94.06 163 ASP A CA 1
ATOM 1258 C C . ASP A 1 163 ? -1.807 7.355 -16.486 1.00 94.06 163 ASP A C 1
ATOM 1260 O O . ASP A 1 163 ? -0.812 6.730 -16.860 1.00 94.06 163 ASP A O 1
ATOM 1264 N N . VAL A 1 164 ? -3.046 6.883 -16.640 1.00 89.62 164 VAL A N 1
ATOM 1265 C CA . VAL A 1 164 ? -3.374 5.583 -17.250 1.00 89.62 164 VAL A CA 1
ATOM 1266 C C . VAL A 1 164 ? -3.000 5.494 -18.731 1.00 89.62 164 VAL A C 1
ATOM 1268 O O . VAL A 1 164 ? -2.888 4.392 -19.264 1.00 89.62 164 VAL A O 1
ATOM 1271 N N . ALA A 1 165 ? -2.833 6.636 -19.401 1.00 89.69 165 ALA A N 1
ATOM 1272 C CA . ALA A 1 165 ? -2.362 6.716 -20.776 1.00 89.69 165 ALA A CA 1
ATOM 1273 C C . ALA A 1 165 ? -0.843 6.940 -20.860 1.00 89.69 165 ALA A C 1
ATOM 1275 O O . ALA A 1 165 ? -0.305 6.977 -21.963 1.00 89.69 165 ALA A O 1
ATOM 1276 N N . GLY A 1 166 ? -0.150 7.086 -19.729 1.00 88.81 166 GLY A N 1
ATOM 1277 C CA . GLY A 1 166 ? 1.292 7.291 -19.668 1.00 88.81 166 GLY A CA 1
ATOM 1278 C C . GLY A 1 166 ? 2.093 5.986 -19.608 1.00 88.81 166 GLY A C 1
ATOM 1279 O O . GLY A 1 166 ? 1.553 4.880 -19.638 1.00 88.81 166 GLY A O 1
ATOM 1280 N N . VAL A 1 167 ? 3.422 6.108 -19.492 1.00 90.50 167 VAL A N 1
ATOM 1281 C CA . VAL A 1 167 ? 4.301 4.942 -19.286 1.00 90.50 167 VAL A CA 1
ATOM 1282 C C . VAL A 1 167 ? 3.946 4.265 -17.961 1.00 90.50 167 VAL A C 1
ATOM 1284 O O . VAL A 1 167 ? 4.006 4.905 -16.911 1.00 90.50 167 VAL A O 1
ATOM 1287 N N . ALA A 1 168 ? 3.607 2.976 -18.006 1.00 90.81 168 ALA A N 1
ATOM 1288 C CA . ALA A 1 168 ? 3.297 2.187 -16.819 1.00 90.81 168 ALA A CA 1
ATOM 1289 C C . ALA A 1 168 ? 4.538 1.939 -15.938 1.00 90.81 168 ALA A C 1
ATOM 1291 O O . ALA A 1 168 ? 5.682 2.105 -16.370 1.00 90.81 168 ALA A O 1
ATOM 1292 N N . GLY A 1 169 ? 4.301 1.496 -14.702 1.00 91.94 169 GLY A N 1
ATOM 1293 C CA . GLY A 1 169 ? 5.342 1.183 -13.721 1.00 91.94 169 GLY A CA 1
ATOM 1294 C C . GLY A 1 169 ? 5.673 2.346 -12.776 1.00 91.94 169 GLY A C 1
ATOM 1295 O O . GLY A 1 169 ? 5.213 3.475 -12.975 1.00 91.94 169 GLY A O 1
ATOM 1296 N N . PRO A 1 170 ? 6.471 2.088 -11.727 1.00 94.19 170 PRO A N 1
ATOM 1297 C CA . PRO A 1 170 ? 6.712 3.023 -10.634 1.00 94.19 170 PRO A CA 1
ATOM 1298 C C . PRO A 1 170 ? 7.816 4.024 -10.992 1.00 94.19 170 PRO A C 1
ATOM 1300 O O . PRO A 1 170 ? 8.749 4.227 -10.228 1.00 94.19 170 PRO A O 1
ATOM 1303 N N . HIS A 1 171 ? 7.765 4.629 -12.177 1.00 93.06 171 HIS A N 1
ATOM 1304 C CA . HIS A 1 171 ? 8.767 5.612 -12.601 1.00 93.06 171 HIS A CA 1
ATOM 1305 C C . HIS A 1 171 ? 8.532 6.964 -11.920 1.00 93.06 171 HIS A C 1
ATOM 1307 O O . HIS A 1 171 ? 9.454 7.532 -11.331 1.00 93.06 171 HIS A O 1
ATOM 1313 N N . GLY A 1 172 ? 7.282 7.433 -11.955 1.00 91.75 172 GLY A N 1
ATOM 1314 C CA . GLY A 1 172 ? 6.871 8.702 -11.376 1.00 91.75 172 GLY A CA 1
ATOM 1315 C C . GLY A 1 172 ? 5.359 8.895 -11.337 1.00 91.75 172 GLY A C 1
ATOM 1316 O O . GLY A 1 172 ? 4.637 8.293 -12.130 1.00 91.75 172 GLY A O 1
ATOM 1317 N N . SER A 1 173 ? 4.898 9.742 -10.417 1.00 94.88 173 SER A N 1
ATOM 1318 C CA . SER A 1 173 ? 3.498 10.125 -10.223 1.00 94.88 173 SER A CA 1
ATOM 1319 C C . SER A 1 173 ? 3.381 11.579 -9.759 1.00 94.88 173 SER A C 1
ATOM 1321 O O . SER A 1 173 ? 4.280 12.114 -9.103 1.00 94.88 173 SER A O 1
ATOM 1323 N N . ASN A 1 174 ? 2.252 12.217 -10.059 1.00 93.50 174 ASN A N 1
ATOM 1324 C CA . ASN A 1 174 ? 1.876 13.488 -9.436 1.00 93.50 174 ASN A CA 1
ATOM 1325 C C . ASN A 1 174 ? 1.374 13.315 -7.995 1.00 93.50 174 ASN A C 1
ATOM 1327 O O . ASN A 1 174 ? 1.227 14.296 -7.269 1.00 93.50 174 ASN A O 1
ATOM 1331 N N . ILE A 1 175 ? 1.126 12.074 -7.576 1.00 93.44 175 ILE A N 1
ATOM 1332 C CA . ILE A 1 175 ? 0.592 11.721 -6.264 1.00 93.44 175 ILE A CA 1
ATOM 1333 C C . ILE A 1 175 ? 1.750 11.273 -5.356 1.00 93.44 175 ILE A C 1
ATOM 1335 O O . ILE A 1 175 ? 2.607 10.500 -5.810 1.00 93.44 175 ILE A O 1
ATOM 1339 N N . PRO A 1 176 ? 1.799 11.731 -4.085 1.00 90.19 176 PRO A N 1
ATOM 1340 C CA . PRO A 1 176 ? 2.835 11.344 -3.132 1.00 90.19 176 PRO A CA 1
ATOM 1341 C C . PRO A 1 176 ? 3.091 9.838 -3.089 1.00 90.19 176 PRO A C 1
ATOM 1343 O O . PRO A 1 176 ? 2.182 9.035 -3.275 1.00 90.19 176 PRO A O 1
ATOM 1346 N N . HIS A 1 177 ? 4.344 9.457 -2.830 1.00 90.06 177 HIS A N 1
ATOM 1347 C CA . HIS A 1 177 ? 4.786 8.055 -2.757 1.00 90.06 177 HIS A CA 1
ATOM 1348 C C . HIS A 1 177 ? 4.636 7.255 -4.063 1.00 90.06 177 HIS A C 1
ATOM 1350 O O . HIS A 1 177 ? 4.624 6.024 -4.036 1.00 90.06 177 HIS A O 1
ATOM 1356 N N . ILE A 1 178 ? 4.581 7.944 -5.210 1.00 93.75 178 ILE A N 1
ATOM 1357 C CA . ILE A 1 178 ? 4.457 7.323 -6.537 1.00 93.75 178 ILE A CA 1
ATOM 1358 C C . ILE A 1 178 ? 3.175 6.480 -6.615 1.00 93.75 178 ILE A C 1
ATOM 1360 O O . ILE A 1 178 ? 3.206 5.329 -7.031 1.00 93.75 178 ILE A O 1
ATOM 1364 N N . LEU A 1 179 ? 2.049 7.006 -6.138 1.00 95.56 179 LEU A N 1
ATOM 1365 C CA . LEU A 1 179 ? 0.778 6.277 -6.141 1.00 95.56 179 LEU A CA 1
ATOM 1366 C C . LEU A 1 179 ? 0.009 6.488 -7.447 1.00 95.56 179 LEU A C 1
ATOM 1368 O O . LEU A 1 179 ? 0.049 7.567 -8.034 1.00 95.56 179 LEU A O 1
ATOM 1372 N N . LYS A 1 180 ? -0.742 5.473 -7.882 1.00 96.62 180 LYS A N 1
ATOM 1373 C CA . LYS A 1 180 ? -1.595 5.552 -9.085 1.00 96.62 180 LYS A CA 1
ATOM 1374 C C . LYS A 1 180 ? -2.867 6.368 -8.871 1.00 96.62 180 LYS A C 1
ATOM 1376 O O . LYS A 1 180 ? -3.481 6.818 -9.836 1.00 96.62 180 LYS A O 1
ATOM 1381 N N . LYS A 1 181 ? -3.302 6.500 -7.616 1.00 96.44 181 LYS A N 1
ATOM 1382 C CA . LYS A 1 181 ? -4.545 7.161 -7.208 1.00 96.44 181 LYS A CA 1
ATOM 1383 C C . LYS A 1 181 ? -4.388 7.845 -5.847 1.00 96.44 181 LYS A C 1
ATOM 1385 O O . LYS A 1 181 ? -3.507 7.437 -5.088 1.00 96.44 181 LYS A O 1
ATOM 1390 N N . PRO A 1 182 ? -5.223 8.857 -5.542 1.00 94.19 182 PRO A N 1
ATOM 1391 C CA . PRO A 1 182 ? -5.190 9.556 -4.263 1.00 94.19 182 PRO A CA 1
ATOM 1392 C C . PRO A 1 182 ? -5.267 8.623 -3.050 1.00 94.19 182 PRO A C 1
ATOM 1394 O O . PRO A 1 182 ? -6.016 7.640 -3.037 1.00 94.19 182 PRO A O 1
ATOM 1397 N N . TYR A 1 183 ? -4.472 8.965 -2.038 1.00 92.44 183 TYR A N 1
ATOM 1398 C CA . TYR A 1 183 ? -4.444 8.343 -0.719 1.00 92.44 183 TYR A CA 1
ATOM 1399 C C . TYR A 1 183 ? -4.010 9.397 0.304 1.00 92.44 183 TYR A C 1
ATOM 1401 O O . TYR A 1 183 ? -2.872 9.872 0.264 1.00 92.44 183 TYR A O 1
ATOM 1409 N N . ALA A 1 184 ? -4.908 9.761 1.214 1.00 88.75 184 ALA A N 1
ATOM 1410 C CA . ALA A 1 184 ? -4.623 10.700 2.286 1.00 88.75 184 ALA A CA 1
ATOM 1411 C C . ALA A 1 184 ? -3.558 10.129 3.225 1.00 88.75 184 ALA A C 1
ATOM 1413 O O . ALA A 1 184 ? -3.763 9.089 3.861 1.00 88.75 184 ALA A O 1
ATOM 1414 N N . ASP A 1 185 ? -2.425 10.818 3.339 1.00 75.88 185 ASP A N 1
ATOM 1415 C CA . ASP A 1 185 ? -1.392 10.428 4.287 1.00 75.88 185 ASP A CA 1
ATOM 1416 C C . ASP A 1 185 ? -1.874 10.590 5.741 1.00 75.88 185 ASP A C 1
ATOM 1418 O O . ASP A 1 185 ? -2.840 11.289 6.046 1.00 75.88 185 ASP A O 1
ATOM 1422 N N . SER A 1 186 ? -1.205 9.910 6.669 1.00 67.31 186 SER A N 1
ATOM 1423 C CA . SER A 1 186 ? -1.602 9.894 8.078 1.00 67.31 186 SER A CA 1
ATOM 1424 C C . SER A 1 186 ? -1.202 11.157 8.855 1.00 67.31 186 SER A C 1
ATOM 1426 O O . SER A 1 186 ? -1.373 11.181 10.077 1.00 67.31 186 SER A O 1
ATOM 1428 N N . THR A 1 187 ? -0.605 12.168 8.206 1.00 69.25 187 THR A N 1
ATOM 1429 C CA . THR A 1 187 ? -0.161 13.401 8.882 1.00 69.25 187 THR A CA 1
ATOM 1430 C C . THR A 1 187 ? -1.342 14.284 9.266 1.00 69.25 187 THR A C 1
ATOM 1432 O O . THR A 1 187 ? -1.287 14.981 10.282 1.00 69.25 187 THR A O 1
ATOM 1435 N N . ILE A 1 188 ? -2.440 14.185 8.513 1.00 72.75 188 ILE A N 1
ATOM 1436 C CA . ILE A 1 188 ? -3.726 14.791 8.836 1.00 72.75 188 ILE A CA 1
ATOM 1437 C C . ILE A 1 188 ? -4.747 13.652 8.943 1.00 72.75 188 ILE A C 1
ATOM 1439 O O . ILE A 1 188 ? -5.032 12.991 7.951 1.00 72.75 188 ILE A O 1
ATOM 1443 N N . PRO A 1 189 ? -5.334 13.402 10.127 1.00 80.69 189 PRO A N 1
ATOM 1444 C CA . PRO A 1 189 ? -6.207 12.248 10.332 1.00 80.69 189 PRO A CA 1
ATOM 1445 C C . PRO A 1 189 ? -7.575 12.399 9.654 1.00 80.69 189 PRO A C 1
ATOM 1447 O O . PRO A 1 189 ? -8.404 11.507 9.782 1.00 80.69 189 PRO A O 1
ATOM 1450 N N . TYR A 1 190 ? -7.827 13.505 8.951 1.00 87.88 190 TYR A N 1
ATOM 1451 C CA . TYR A 1 190 ? -9.094 13.813 8.299 1.00 87.88 190 TYR A CA 1
ATOM 1452 C C . TYR A 1 190 ? -8.893 13.971 6.801 1.00 87.88 190 TYR A C 1
ATOM 1454 O O . TYR A 1 190 ? -7.979 14.679 6.376 1.00 87.88 190 TYR A O 1
ATOM 1462 N N . ALA A 1 191 ? -9.777 13.367 6.016 1.00 86.94 191 ALA A N 1
ATOM 1463 C CA . ALA A 1 191 ? -9.767 13.507 4.570 1.00 86.94 191 ALA A CA 1
ATOM 1464 C C . ALA A 1 191 ? -11.163 13.292 3.987 1.00 86.94 191 ALA A C 1
ATOM 1466 O O . ALA A 1 191 ? -12.006 12.623 4.588 1.00 86.94 191 ALA A O 1
ATOM 1467 N N . ALA A 1 192 ? -11.398 13.864 2.807 1.00 83.50 192 ALA A N 1
ATOM 1468 C CA . ALA A 1 192 ? -12.599 13.574 2.040 1.00 83.50 192 ALA A CA 1
ATOM 1469 C C . ALA A 1 192 ? -12.511 12.152 1.435 1.00 83.50 192 ALA A C 1
ATOM 1471 O O . ALA A 1 192 ? -11.400 11.665 1.207 1.00 83.50 192 ALA A O 1
ATOM 1472 N N . PRO A 1 193 ? -13.637 11.462 1.175 1.00 76.44 193 PRO A N 1
ATOM 1473 C CA . PRO A 1 193 ? -13.624 10.097 0.635 1.00 76.44 193 PRO A CA 1
ATOM 1474 C C . PRO A 1 193 ? -12.863 9.944 -0.691 1.00 76.44 193 PRO A C 1
ATOM 1476 O O . PRO A 1 193 ? -12.267 8.897 -0.941 1.00 76.44 193 PRO A O 1
ATOM 1479 N N . GLU A 1 194 ? -12.838 10.992 -1.514 1.00 83.00 194 GLU A N 1
ATOM 1480 C CA . GLU A 1 194 ? -12.129 11.037 -2.797 1.00 83.00 194 GLU A CA 1
ATOM 1481 C C . GLU A 1 194 ? -10.604 10.911 -2.617 1.00 83.00 194 GLU A C 1
ATOM 1483 O O . GLU A 1 194 ? -9.905 10.378 -3.476 1.00 83.00 194 GLU A O 1
ATOM 1488 N N . GLU A 1 195 ? -10.077 11.274 -1.445 1.00 89.12 195 GLU A N 1
ATOM 1489 C CA . GLU A 1 195 ? -8.670 11.080 -1.076 1.00 89.12 195 GLU A CA 1
ATOM 1490 C C . GLU A 1 195 ? -8.351 9.616 -0.705 1.00 89.12 195 GLU A C 1
ATOM 1492 O O . GLU A 1 195 ? -7.330 9.331 -0.087 1.00 89.12 195 GLU A O 1
ATOM 1497 N N . SER A 1 196 ? -9.237 8.664 -1.013 1.00 90.31 196 SER A N 1
ATOM 1498 C CA . SER A 1 196 ? -9.050 7.221 -0.777 1.00 90.31 196 SER A CA 1
ATOM 1499 C C . SER A 1 196 ? -9.311 6.368 -2.025 1.00 90.31 196 SER A C 1
ATOM 1501 O O . SER A 1 196 ? -9.474 5.149 -1.925 1.00 90.31 196 SER A O 1
ATOM 1503 N N . GLU A 1 197 ? -9.310 6.985 -3.214 1.00 94.38 197 GLU A N 1
ATOM 1504 C CA . GLU A 1 197 ? -9.524 6.316 -4.507 1.00 94.38 197 GLU A CA 1
ATOM 1505 C C . GLU A 1 197 ? -8.618 5.093 -4.733 1.00 94.38 197 GLU A C 1
ATOM 1507 O O . GLU A 1 197 ? -9.036 4.132 -5.386 1.00 94.38 197 GLU A O 1
ATOM 1512 N N . LEU A 1 198 ? -7.400 5.089 -4.177 1.00 95.75 198 LEU A N 1
ATOM 1513 C CA . LEU A 1 198 ? -6.467 3.963 -4.281 1.00 95.75 198 LEU A CA 1
ATOM 1514 C C . LEU A 1 198 ? -7.073 2.649 -3.771 1.00 95.75 198 LEU A C 1
ATOM 1516 O O . LEU A 1 198 ? -6.950 1.615 -4.432 1.00 95.75 198 LEU A O 1
ATOM 1520 N N . CYS A 1 199 ? -7.771 2.699 -2.634 1.00 95.62 199 CYS A N 1
ATOM 1521 C CA . CYS A 1 199 ? -8.417 1.549 -2.000 1.00 95.62 199 CYS A CA 1
ATOM 1522 C C . CYS A 1 199 ? -9.507 0.964 -2.905 1.00 95.62 199 CYS A C 1
ATOM 1524 O O . CYS A 1 199 ? -9.707 -0.252 -2.992 1.00 95.62 199 CYS A O 1
ATOM 1526 N N . PHE A 1 200 ? -10.209 1.847 -3.614 1.00 95.06 200 PHE A N 1
ATOM 1527 C CA . PHE A 1 200 ? -11.338 1.480 -4.451 1.00 95.06 200 PHE A CA 1
ATOM 1528 C C . PHE A 1 200 ? -10.917 0.858 -5.776 1.00 95.06 200 PHE A C 1
ATOM 1530 O O . PHE A 1 200 ? -11.782 0.476 -6.554 1.00 95.06 200 PHE A O 1
ATOM 1537 N N . GLN A 1 201 ? -9.625 0.675 -6.054 1.00 95.38 201 GLN A N 1
ATOM 1538 C CA . GLN A 1 201 ? -9.195 -0.152 -7.184 1.00 95.38 201 GLN A CA 1
ATOM 1539 C C . GLN A 1 201 ? -9.605 -1.622 -6.994 1.00 95.38 201 GLN A C 1
ATOM 1541 O O . GLN A 1 201 ? -10.114 -2.230 -7.936 1.00 95.38 201 GLN A O 1
ATOM 1546 N N . CYS A 1 202 ? -9.495 -2.145 -5.767 1.00 97.06 202 CYS A N 1
ATOM 1547 C CA . CYS A 1 202 ? -9.809 -3.543 -5.440 1.00 97.06 202 CYS A CA 1
ATOM 1548 C C . CYS A 1 202 ? -11.060 -3.693 -4.567 1.00 97.06 202 CYS A C 1
ATOM 1550 O O . CYS A 1 202 ? -11.706 -4.741 -4.586 1.00 97.06 202 CYS A O 1
ATOM 1552 N N . HIS A 1 203 ? -11.448 -2.644 -3.840 1.00 95.75 203 HIS A N 1
ATOM 1553 C CA . HIS A 1 203 ? -12.620 -2.672 -2.974 1.00 95.75 203 HIS A CA 1
ATOM 1554 C C . HIS A 1 203 ? -13.794 -1.854 -3.522 1.00 95.75 203 HIS A C 1
ATOM 1556 O O . HIS A 1 203 ? -13.638 -0.838 -4.194 1.00 95.75 203 HIS A O 1
ATOM 1562 N N . VAL A 1 204 ? -15.011 -2.299 -3.227 1.00 95.94 204 VAL A N 1
ATOM 1563 C CA . VAL A 1 204 ? -16.250 -1.590 -3.533 1.00 95.94 204 VAL A CA 1
ATOM 1564 C C . VAL A 1 204 ? -16.407 -0.454 -2.530 1.00 95.94 204 VAL A C 1
ATOM 1566 O O . VAL A 1 204 ? -16.703 -0.694 -1.358 1.00 95.94 204 VAL A O 1
ATOM 1569 N N . GLU A 1 205 ? -16.259 0.779 -3.008 1.00 93.69 205 GLU A N 1
ATOM 1570 C CA . GLU A 1 205 ? -16.386 2.010 -2.221 1.00 93.69 205 GLU A CA 1
ATOM 1571 C C . GLU A 1 205 ? -17.634 2.010 -1.336 1.00 93.69 205 GLU A C 1
ATOM 1573 O O . GLU A 1 205 ? -17.537 2.116 -0.120 1.00 93.69 205 GLU A O 1
ATOM 1578 N N . GLN A 1 206 ? -18.809 1.766 -1.919 1.00 91.62 206 GLN A N 1
ATOM 1579 C CA . GLN A 1 206 ? -20.074 1.770 -1.179 1.00 91.62 206 GLN A CA 1
ATOM 1580 C C . GLN A 1 206 ? -20.145 0.717 -0.067 1.00 91.62 206 GLN A C 1
ATOM 1582 O O . GLN A 1 206 ? -20.892 0.899 0.888 1.00 91.62 206 GLN A O 1
ATOM 1587 N N . LYS A 1 207 ? -19.397 -0.389 -0.176 1.00 92.31 207 LYS A N 1
ATOM 1588 C CA . LYS A 1 207 ? -19.314 -1.380 0.902 1.00 92.31 207 LYS A CA 1
ATOM 1589 C C . LYS A 1 207 ? -18.369 -0.903 1.997 1.00 92.31 207 LYS A C 1
ATOM 1591 O O . LYS A 1 207 ? -18.715 -1.035 3.163 1.00 92.31 207 LYS A O 1
ATOM 1596 N N . ILE A 1 208 ? -17.213 -0.346 1.626 1.00 89.81 208 ILE A N 1
ATOM 1597 C CA . ILE A 1 208 ? -16.246 0.194 2.587 1.00 89.81 208 ILE A CA 1
ATOM 1598 C C . ILE A 1 208 ? -16.835 1.385 3.333 1.00 89.81 208 ILE A C 1
ATOM 1600 O O . ILE A 1 208 ? -16.729 1.422 4.541 1.00 89.81 208 ILE A O 1
ATOM 1604 N N . LEU A 1 209 ? -17.493 2.340 2.680 1.00 90.88 209 LEU A N 1
ATOM 1605 C CA . LEU A 1 209 ? -17.973 3.556 3.352 1.00 90.88 209 LEU A CA 1
ATOM 1606 C C . LEU A 1 209 ? -19.151 3.326 4.330 1.00 90.88 209 LEU A C 1
ATOM 1608 O O . LEU A 1 209 ? -19.630 4.259 4.981 1.00 90.88 209 LEU A O 1
ATOM 1612 N N . GLN A 1 210 ? -19.624 2.084 4.425 1.00 91.12 210 GLN A N 1
ATOM 1613 C CA . GLN A 1 210 ? -20.715 1.635 5.283 1.00 91.12 210 GLN A CA 1
ATOM 1614 C C . GLN A 1 210 ? -20.198 0.663 6.350 1.00 91.12 210 GLN A C 1
ATOM 1616 O O . GLN A 1 210 ? -19.022 0.307 6.377 1.00 91.12 210 GLN A O 1
ATOM 1621 N N . ASP A 1 211 ? -21.091 0.184 7.212 1.00 91.12 211 ASP A N 1
ATOM 1622 C CA . ASP A 1 211 ? -20.757 -0.702 8.334 1.00 91.12 211 ASP A CA 1
ATOM 1623 C C . ASP A 1 211 ? -20.564 -2.177 7.917 1.00 91.12 211 ASP A C 1
ATOM 1625 O O . ASP A 1 211 ? -20.985 -3.116 8.598 1.00 91.12 211 ASP A O 1
ATOM 1629 N N . ASN A 1 212 ? -19.947 -2.406 6.753 1.00 83.81 212 ASN A N 1
ATOM 1630 C CA . ASN A 1 212 ? -19.717 -3.740 6.214 1.00 83.81 212 ASN A CA 1
ATOM 1631 C C . ASN A 1 212 ? -18.389 -4.312 6.729 1.00 83.81 212 ASN A C 1
ATOM 1633 O O . ASN A 1 212 ? -17.315 -3.959 6.249 1.00 83.81 212 ASN A O 1
ATOM 1637 N N . GLY A 1 213 ? -18.471 -5.209 7.713 1.00 79.00 213 GLY A N 1
ATOM 1638 C CA . GLY A 1 213 ? -17.301 -5.814 8.360 1.00 79.00 213 GLY A CA 1
ATOM 1639 C C . GLY A 1 213 ? -16.790 -5.056 9.589 1.00 79.00 213 GLY A C 1
ATOM 1640 O O . GLY A 1 213 ? -15.942 -5.586 10.297 1.00 79.00 213 GLY A O 1
ATOM 1641 N N . PHE A 1 214 ? -17.339 -3.874 9.888 1.00 86.44 214 PHE A N 1
ATOM 1642 C CA . PHE A 1 214 ? -17.165 -3.164 11.157 1.00 86.44 214 PHE A CA 1
ATOM 1643 C C . PHE A 1 214 ? -18.393 -2.284 11.422 1.00 86.44 214 PHE A C 1
ATOM 1645 O O . PHE A 1 214 ? -18.694 -1.387 10.640 1.00 86.44 214 PHE A O 1
ATOM 1652 N N . LYS A 1 215 ? -19.098 -2.522 12.535 1.00 86.31 215 LYS A N 1
ATOM 1653 C CA . LYS A 1 215 ? -20.399 -1.900 12.853 1.00 86.31 215 LYS A CA 1
ATOM 1654 C C . LYS A 1 215 ? -20.405 -0.367 12.940 1.00 86.31 215 LYS A C 1
ATOM 1656 O O . LYS A 1 215 ? -21.470 0.231 12.866 1.00 86.31 215 LYS A O 1
ATOM 1661 N N . PHE A 1 216 ? -19.259 0.271 13.160 1.00 89.75 216 PHE A N 1
ATOM 1662 C CA . PHE A 1 216 ? -19.170 1.728 13.301 1.00 89.75 216 PHE A CA 1
ATOM 1663 C C . PHE A 1 216 ? -18.249 2.353 12.257 1.00 89.75 216 PHE A C 1
ATOM 1665 O O . PHE A 1 216 ? -17.701 3.432 12.483 1.00 89.75 216 PHE A O 1
ATOM 1672 N N . HIS A 1 217 ? -18.031 1.685 11.131 1.00 91.81 217 HIS A N 1
ATOM 1673 C CA . HIS A 1 217 ? -17.113 2.180 10.121 1.00 91.81 217 HIS A CA 1
ATOM 1674 C C . HIS A 1 217 ? -17.609 3.489 9.502 1.00 91.81 217 HIS A C 1
ATOM 1676 O O . HIS A 1 217 ? -16.862 4.467 9.458 1.00 91.81 217 HIS A O 1
ATOM 1682 N N . ASN A 1 218 ? -18.900 3.559 9.159 1.00 93.31 218 ASN A N 1
ATOM 1683 C CA . ASN A 1 218 ? -19.535 4.768 8.642 1.00 93.31 218 ASN A CA 1
ATOM 1684 C C . ASN A 1 218 ? -19.398 5.949 9.615 1.00 93.31 218 ASN A C 1
ATOM 1686 O O . ASN A 1 218 ? -19.100 7.071 9.205 1.00 93.31 218 ASN A O 1
ATOM 1690 N N . LEU A 1 219 ? -19.571 5.691 10.915 1.00 92.31 219 LEU A N 1
ATOM 1691 C CA . LEU A 1 219 ? -19.426 6.711 11.952 1.00 92.31 219 LEU A CA 1
ATOM 1692 C C . LEU A 1 219 ? -18.027 7.345 11.924 1.00 92.31 219 LEU A C 1
ATOM 1694 O O . LEU A 1 219 ? -17.915 8.567 11.994 1.00 92.31 219 LEU A O 1
ATOM 1698 N N . HIS A 1 220 ? -16.969 6.541 11.805 1.00 90.88 220 HIS A N 1
ATOM 1699 C CA . HIS A 1 220 ? -15.598 7.053 11.847 1.00 90.88 220 HIS A CA 1
ATOM 1700 C C . HIS A 1 220 ? -15.213 7.787 10.557 1.00 90.88 220 HIS A C 1
ATOM 1702 O O . HIS A 1 220 ? -14.648 8.875 10.623 1.00 90.88 220 HIS A O 1
ATOM 1708 N N . ILE A 1 221 ? -15.557 7.242 9.392 1.00 91.38 221 ILE A N 1
ATOM 1709 C CA . ILE A 1 221 ? -15.066 7.785 8.116 1.00 91.38 221 ILE A CA 1
ATOM 1710 C C . ILE A 1 221 ? -15.997 8.842 7.508 1.00 91.38 221 ILE A C 1
ATOM 1712 O O . ILE A 1 221 ? -15.522 9.843 6.992 1.00 91.38 221 ILE A O 1
ATOM 1716 N N . GLN A 1 222 ? -17.323 8.668 7.583 1.00 90.31 222 GLN A N 1
ATOM 1717 C CA . GLN A 1 222 ? -18.283 9.587 6.952 1.00 90.31 222 GLN A CA 1
ATOM 1718 C C . GLN A 1 222 ? -18.759 10.670 7.917 1.00 90.31 222 GLN A C 1
ATOM 1720 O O . GLN A 1 222 ? -18.873 11.830 7.538 1.00 90.31 222 GLN A O 1
ATOM 1725 N N . GLN A 1 223 ? -19.063 10.301 9.165 1.00 91.31 223 GLN A N 1
ATOM 1726 C CA . GLN A 1 223 ? -19.645 11.247 10.124 1.00 91.31 223 GLN A CA 1
ATOM 1727 C C . GLN A 1 223 ? -18.568 12.028 10.883 1.00 91.31 223 GLN A C 1
ATOM 1729 O O . GLN A 1 223 ? -18.708 13.234 11.075 1.00 91.31 223 GLN A O 1
ATOM 1734 N N . ALA A 1 224 ? -17.498 11.353 11.311 1.00 90.25 224 ALA A N 1
ATOM 1735 C CA . ALA A 1 224 ? -16.359 11.992 11.967 1.00 90.25 224 ALA A CA 1
ATOM 1736 C C . ALA A 1 224 ? -15.271 12.461 10.982 1.00 90.25 224 ALA A C 1
ATOM 1738 O O . ALA A 1 224 ? -14.451 13.299 11.353 1.00 90.25 224 ALA A O 1
ATOM 1739 N N . GLY A 1 225 ? -15.290 11.976 9.735 1.00 90.19 225 GLY A N 1
ATOM 1740 C CA . GLY A 1 225 ? -14.408 12.442 8.661 1.00 90.19 225 GLY A CA 1
ATOM 1741 C C . GLY A 1 225 ? -12.977 11.911 8.728 1.00 90.19 225 GLY A C 1
ATOM 1742 O O . GLY A 1 225 ? -12.082 12.541 8.166 1.00 90.19 225 GLY A O 1
ATOM 1743 N N . PHE A 1 226 ? -12.726 10.812 9.449 1.00 90.81 226 PHE A N 1
ATOM 1744 C CA . PHE A 1 226 ? -11.381 10.252 9.547 1.00 90.81 226 PHE A CA 1
ATOM 1745 C C . PHE A 1 226 ? -10.933 9.621 8.225 1.00 90.8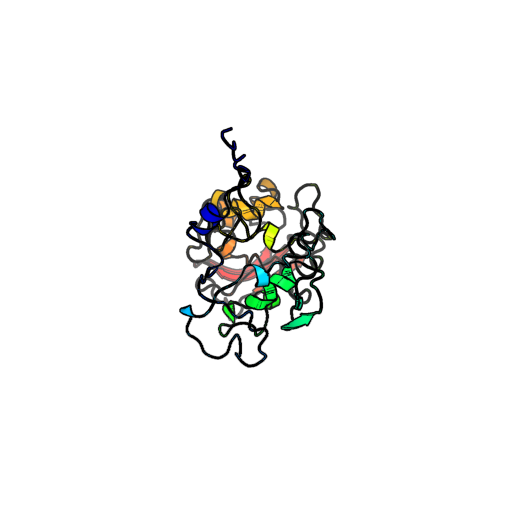1 226 PHE A C 1
ATOM 1747 O O . PHE A 1 226 ? -11.671 8.856 7.603 1.00 90.81 226 PHE A O 1
ATOM 1754 N N . ALA A 1 227 ? -9.693 9.907 7.832 1.00 92.19 227 ALA A N 1
ATOM 1755 C CA . ALA A 1 227 ? -9.032 9.263 6.705 1.00 92.19 227 ALA A CA 1
ATOM 1756 C C . ALA A 1 227 ? -8.805 7.770 6.991 1.00 92.19 227 ALA A C 1
ATOM 1758 O O . ALA A 1 227 ? -8.572 7.378 8.136 1.00 92.19 227 ALA A O 1
ATOM 1759 N N . CYS A 1 228 ? -8.774 6.927 5.954 1.00 92.25 228 CYS A N 1
ATOM 1760 C CA . CYS A 1 228 ? -8.473 5.499 6.121 1.00 92.25 228 CYS A CA 1
ATOM 1761 C C . CYS A 1 228 ? -7.114 5.278 6.806 1.00 92.25 228 CYS A C 1
ATOM 1763 O O . CYS A 1 228 ? -6.994 4.432 7.691 1.00 92.25 228 CYS A O 1
ATOM 1765 N N . SER A 1 229 ? -6.113 6.087 6.446 1.00 91.38 229 SER A N 1
ATOM 1766 C CA . SER A 1 229 ? -4.755 6.065 7.003 1.00 91.38 229 SER A CA 1
ATOM 1767 C C . SER A 1 229 ? -4.684 6.421 8.490 1.00 91.38 229 SER A C 1
ATOM 1769 O O . SER A 1 229 ? -3.694 6.093 9.155 1.00 91.38 229 SER A O 1
ATOM 1771 N N . ALA A 1 230 ? -5.738 7.046 9.032 1.00 90.94 230 ALA A N 1
ATOM 1772 C CA . ALA A 1 230 ? -5.822 7.367 10.448 1.00 90.94 230 ALA A CA 1
ATOM 1773 C C . ALA A 1 230 ? -5.884 6.110 11.326 1.00 90.94 230 ALA A C 1
ATOM 1775 O O . ALA A 1 230 ? -5.482 6.132 12.489 1.00 90.94 230 ALA A O 1
ATOM 1776 N N . CYS A 1 231 ? -6.370 5.006 10.753 1.00 90.81 231 CYS A N 1
ATOM 1777 C CA . CYS A 1 231 ? -6.493 3.728 11.437 1.00 90.81 231 CYS A CA 1
ATOM 1778 C C . CYS A 1 231 ? -5.803 2.584 10.704 1.00 90.81 231 CYS A C 1
ATOM 1780 O O . CYS A 1 231 ? -5.408 1.645 11.374 1.00 90.81 231 CYS A O 1
ATOM 1782 N N . HIS A 1 232 ? -5.661 2.627 9.378 1.00 93.19 232 HIS A N 1
ATOM 1783 C CA . HIS A 1 232 ? -5.122 1.522 8.590 1.00 93.19 232 HIS A CA 1
ATOM 1784 C C . HIS A 1 232 ? -3.723 1.814 8.048 1.00 93.19 232 HIS A C 1
ATOM 1786 O O . HIS A 1 232 ? -3.422 2.919 7.594 1.00 93.19 232 HIS A O 1
ATOM 1792 N N . ASN A 1 233 ? -2.881 0.785 8.037 1.00 93.44 233 ASN A N 1
ATOM 1793 C CA . ASN A 1 233 ? -1.644 0.750 7.274 1.00 93.44 233 ASN A CA 1
ATOM 1794 C C . ASN A 1 233 ? -1.847 -0.159 6.050 1.00 93.44 233 ASN A C 1
ATOM 1796 O O . ASN A 1 233 ? -2.052 -1.360 6.221 1.00 93.44 233 ASN A O 1
ATOM 1800 N N . PRO A 1 234 ? -1.788 0.375 4.817 1.00 93.88 234 PRO A N 1
ATOM 1801 C CA . PRO A 1 234 ? -2.099 -0.386 3.611 1.00 93.88 234 PRO A CA 1
ATOM 1802 C C . PRO A 1 234 ? -1.064 -1.472 3.298 1.00 93.88 234 PRO A C 1
ATOM 1804 O O . PRO A 1 234 ? -1.278 -2.245 2.374 1.00 93.88 234 PRO A O 1
ATOM 1807 N N . HIS A 1 235 ? 0.053 -1.553 4.018 1.00 95.31 235 HIS A N 1
ATOM 1808 C CA . HIS A 1 235 ? 0.983 -2.669 3.873 1.00 95.31 235 HIS A CA 1
ATOM 1809 C C . HIS A 1 235 ? 0.608 -3.812 4.817 1.00 95.31 235 HIS A C 1
ATOM 1811 O O . HIS A 1 235 ? 0.369 -4.936 4.376 1.00 95.31 235 HIS A O 1
ATOM 1817 N N . GLY A 1 236 ? 0.480 -3.510 6.110 1.00 95.06 236 GLY A N 1
ATOM 1818 C CA . GLY A 1 236 ? 0.082 -4.492 7.107 1.00 95.06 236 GLY A CA 1
ATOM 1819 C C . GLY A 1 236 ? 0.331 -4.063 8.542 1.00 95.06 236 GLY A C 1
ATOM 1820 O O . GLY A 1 236 ? 0.824 -2.971 8.824 1.00 95.06 236 GLY A O 1
ATOM 1821 N N . SER A 1 237 ? -0.026 -4.960 9.454 1.00 94.06 237 SER A N 1
ATOM 1822 C CA . SER A 1 237 ? 0.107 -4.810 10.896 1.00 94.06 237 SER A CA 1
ATOM 1823 C C . SER A 1 237 ? 0.503 -6.142 11.519 1.00 94.06 237 SER A C 1
ATOM 1825 O O . SER A 1 237 ? -0.166 -7.163 11.336 1.00 94.06 237 SER A O 1
ATOM 1827 N N . GLN A 1 238 ? 1.595 -6.127 12.284 1.00 92.81 238 GLN A N 1
ATOM 1828 C CA . GLN A 1 238 ? 2.095 -7.321 12.969 1.00 92.81 238 GLN A CA 1
ATOM 1829 C C . GLN A 1 238 ? 1.101 -7.815 14.021 1.00 92.81 238 GLN A C 1
ATOM 1831 O O . GLN A 1 238 ? 0.826 -9.009 14.098 1.00 92.81 238 GLN A O 1
ATOM 1836 N N . GLU A 1 239 ? 0.516 -6.885 14.777 1.00 91.94 239 GLU A N 1
ATOM 1837 C CA . GLU A 1 239 ? -0.191 -7.186 16.026 1.00 91.94 239 GLU A CA 1
ATOM 1838 C C . GLU A 1 239 ? -1.712 -7.045 15.930 1.00 91.94 239 GLU A C 1
ATOM 1840 O O . GLU A 1 239 ? -2.443 -7.636 16.736 1.00 91.94 239 GLU A O 1
ATOM 1845 N N . MET A 1 240 ? -2.214 -6.268 14.965 1.00 93.31 240 MET A N 1
ATOM 1846 C CA . MET A 1 240 ? -3.629 -5.893 14.904 1.00 93.31 240 MET A CA 1
ATOM 1847 C C . MET A 1 240 ? -4.342 -6.507 13.693 1.00 93.31 240 MET A C 1
ATOM 1849 O O . MET A 1 240 ? -3.732 -6.719 12.640 1.00 93.31 240 MET A O 1
ATOM 1853 N N . PRO A 1 241 ? -5.640 -6.825 13.830 1.00 92.25 241 PRO A N 1
ATOM 1854 C CA . PRO A 1 241 ? -6.453 -7.309 12.722 1.00 92.25 241 PRO A CA 1
ATOM 1855 C C . PRO A 1 241 ? -6.790 -6.179 11.738 1.00 92.25 241 PRO A C 1
ATOM 1857 O O . PRO A 1 241 ? -6.709 -5.000 12.074 1.00 92.25 241 PRO A O 1
ATOM 1860 N N . GLY A 1 242 ? -7.216 -6.549 10.528 1.00 91.31 242 GLY A N 1
ATOM 1861 C CA . GLY A 1 242 ? -7.827 -5.612 9.579 1.00 91.31 242 GLY A CA 1
ATOM 1862 C C . GLY A 1 242 ? -6.941 -4.432 9.180 1.00 91.31 242 GLY A C 1
ATOM 1863 O O . GLY A 1 242 ? -7.459 -3.346 8.971 1.00 91.31 242 GLY A O 1
ATOM 1864 N N . LEU A 1 243 ? -5.622 -4.620 9.109 1.00 94.06 243 LEU A N 1
ATOM 1865 C CA . LEU A 1 243 ? -4.627 -3.591 8.787 1.00 94.06 243 LEU A CA 1
ATOM 1866 C C . LEU A 1 243 ? -4.545 -2.448 9.802 1.00 94.06 243 LEU A C 1
ATOM 1868 O O . LEU A 1 243 ? -3.962 -1.413 9.496 1.00 94.06 243 LEU A O 1
ATOM 1872 N N . ILE A 1 244 ? -5.131 -2.604 10.991 1.00 93.19 244 ILE A N 1
ATOM 1873 C CA . ILE A 1 244 ? -5.176 -1.524 11.973 1.00 93.19 244 ILE A CA 1
ATOM 1874 C C . ILE A 1 244 ? -3.756 -1.186 12.450 1.00 93.19 244 ILE A C 1
ATOM 1876 O O . ILE A 1 244 ? -2.983 -2.049 12.865 1.00 93.19 244 ILE A O 1
ATOM 1880 N N . ASP A 1 245 ? -3.419 0.092 12.420 1.00 91.56 245 ASP A N 1
ATOM 1881 C CA . ASP A 1 245 ? -2.162 0.652 12.879 1.00 91.56 245 ASP A CA 1
ATOM 1882 C C . ASP A 1 245 ? -2.440 1.587 14.049 1.00 91.56 245 ASP A C 1
ATOM 1884 O O . ASP A 1 245 ? -2.962 2.693 13.901 1.00 91.56 245 ASP A O 1
ATOM 1888 N N . LEU A 1 246 ? -2.121 1.096 15.243 1.00 90.62 246 LEU A N 1
ATOM 1889 C CA . LEU A 1 246 ? -2.271 1.874 16.461 1.00 90.62 246 LEU A CA 1
ATOM 1890 C C . LEU A 1 246 ? -1.029 2.716 16.753 1.00 90.62 246 LEU A C 1
ATOM 1892 O O . LEU A 1 246 ? -1.061 3.468 17.722 1.00 90.62 246 LEU A O 1
ATOM 1896 N N . ASP A 1 247 ? 0.049 2.649 15.968 1.00 87.50 247 ASP A N 1
ATOM 1897 C CA . ASP A 1 247 ? 1.256 3.456 16.183 1.00 87.50 247 ASP A CA 1
ATOM 1898 C C . ASP A 1 247 ? 1.098 4.880 15.620 1.00 87.50 247 ASP A C 1
ATOM 1900 O O . ASP A 1 247 ? 1.851 5.376 14.782 1.00 87.50 247 ASP A O 1
ATOM 1904 N N . ARG A 1 248 ? 0.035 5.551 16.072 1.00 86.31 248 ARG A N 1
ATOM 1905 C CA . ARG A 1 248 ? -0.288 6.939 15.747 1.00 86.31 248 ARG A CA 1
ATOM 1906 C C . ARG A 1 248 ? -0.214 7.793 17.002 1.00 86.31 248 ARG A C 1
ATOM 1908 O O . ARG A 1 248 ? -0.674 7.383 18.069 1.00 86.31 248 ARG A O 1
ATOM 1915 N N . SER A 1 249 ? 0.310 9.007 16.851 1.00 85.88 249 SER A N 1
ATOM 1916 C CA . SER A 1 249 ? 0.501 9.972 17.943 1.00 85.88 249 SER A CA 1
ATOM 1917 C C . SER A 1 249 ? -0.800 10.494 18.559 1.00 85.88 249 SER A C 1
ATOM 1919 O O . SER A 1 249 ? -0.781 11.033 19.655 1.00 85.88 249 SER A O 1
ATOM 1921 N N . TYR A 1 250 ? -1.930 10.357 17.863 1.00 86.25 250 TYR A N 1
ATOM 1922 C CA . TYR A 1 250 ? -3.263 10.746 18.344 1.00 86.25 250 TYR A CA 1
ATOM 1923 C C . TYR A 1 250 ? -4.084 9.566 18.888 1.00 86.25 250 TYR A C 1
ATOM 1925 O O . TYR A 1 250 ? -5.252 9.743 19.250 1.00 86.25 250 TYR A O 1
ATOM 1933 N N . ILE A 1 251 ? -3.484 8.373 18.944 1.00 89.75 251 ILE A N 1
ATOM 1934 C CA . ILE A 1 251 ? -4.059 7.197 19.590 1.00 89.75 251 ILE A CA 1
ATOM 1935 C C . ILE A 1 251 ? -3.270 6.954 20.872 1.00 89.75 251 ILE A C 1
ATOM 1937 O O . ILE A 1 251 ? -2.064 6.731 20.837 1.00 89.75 251 ILE A O 1
ATOM 1941 N N . GLU A 1 252 ? -3.960 6.933 22.001 1.00 92.50 252 GLU A N 1
ATOM 1942 C CA . GLU A 1 252 ? -3.377 6.781 23.331 1.00 92.50 252 GLU A CA 1
ATOM 1943 C C . GLU A 1 252 ? -3.870 5.490 23.998 1.00 92.50 252 GLU A C 1
ATOM 1945 O O . GLU A 1 252 ? -4.956 4.997 23.674 1.00 92.50 252 GLU A O 1
ATOM 1950 N N . PRO A 1 253 ? -3.103 4.902 24.928 1.00 91.94 253 PRO A N 1
ATOM 1951 C CA . PRO A 1 253 ? -3.567 3.752 25.683 1.00 91.94 253 PRO A CA 1
ATOM 1952 C C . PRO A 1 253 ? -4.684 4.138 26.662 1.00 91.94 253 PRO A C 1
ATOM 1954 O O . PRO A 1 253 ? -4.617 5.148 27.361 1.00 91.94 253 PRO A O 1
ATOM 1957 N N . THR A 1 254 ? -5.668 3.257 26.801 1.00 91.19 254 THR A N 1
ATOM 1958 C CA . THR A 1 254 ? -6.689 3.309 27.850 1.00 91.19 254 THR A CA 1
ATOM 1959 C C . THR A 1 254 ? -6.381 2.245 28.893 1.00 91.19 254 THR A C 1
ATOM 1961 O O . THR A 1 254 ? -6.282 1.064 28.568 1.00 91.19 254 THR A O 1
ATOM 1964 N N . ASN A 1 255 ? -6.239 2.637 30.164 1.00 88.88 255 ASN A N 1
ATOM 1965 C CA . ASN A 1 255 ? -5.887 1.722 31.264 1.00 88.88 255 ASN A CA 1
ATOM 1966 C C . ASN A 1 255 ? -4.625 0.880 30.972 1.00 88.88 255 ASN A C 1
ATOM 1968 O O . ASN A 1 255 ? -4.562 -0.300 31.309 1.00 88.88 255 ASN A O 1
ATOM 1972 N N . GLY A 1 256 ? -3.637 1.474 30.294 1.00 88.25 256 GLY A N 1
ATOM 1973 C CA . GLY A 1 256 ? -2.399 0.796 29.892 1.00 88.25 256 GLY A CA 1
ATOM 1974 C C . GLY A 1 256 ? -2.540 -0.166 28.705 1.00 88.25 256 GLY A C 1
ATOM 1975 O O . GLY A 1 256 ? -1.564 -0.815 28.344 1.00 88.25 256 GLY A O 1
ATOM 1976 N N . ARG A 1 257 ? -3.721 -0.261 28.082 1.00 88.81 257 ARG A N 1
ATOM 1977 C CA . ARG A 1 257 ? -3.972 -1.086 26.892 1.00 88.81 257 ARG A CA 1
ATOM 1978 C C . ARG A 1 257 ? -4.148 -0.200 25.661 1.00 88.81 257 ARG A C 1
ATOM 1980 O O . ARG A 1 257 ? -4.801 0.835 25.740 1.00 88.81 257 ARG A O 1
ATOM 1987 N N . LYS A 1 258 ? -3.573 -0.622 24.535 1.00 92.62 258 LYS A N 1
ATOM 1988 C CA . LYS A 1 258 ? -3.727 -0.008 23.208 1.00 92.62 258 LYS A CA 1
ATOM 1989 C C . LYS A 1 258 ? -3.915 -1.135 22.193 1.00 92.62 258 LYS A C 1
ATOM 1991 O O . LYS A 1 258 ? -2.947 -1.597 21.599 1.00 92.62 258 LYS A O 1
ATOM 1996 N N . ILE A 1 259 ? -5.130 -1.672 22.106 1.00 92.44 259 ILE A N 1
ATOM 1997 C CA . ILE A 1 259 ? -5.414 -2.886 21.326 1.00 92.44 259 ILE A CA 1
ATOM 1998 C C . ILE A 1 259 ? -6.823 -2.870 20.732 1.00 92.44 259 ILE A C 1
ATOM 2000 O O . ILE A 1 259 ? -7.771 -2.384 21.358 1.00 92.44 259 ILE A O 1
ATOM 2004 N N . VAL A 1 260 ? -6.941 -3.444 19.534 1.00 91.25 260 VAL A N 1
ATOM 2005 C CA . VAL A 1 260 ? -8.210 -3.846 18.926 1.00 91.25 260 VAL A CA 1
ATOM 2006 C C . VAL A 1 260 ? -8.246 -5.368 18.872 1.00 91.25 260 VAL A C 1
ATOM 2008 O O . VAL A 1 260 ? -7.400 -6.010 18.251 1.00 91.25 260 VAL A O 1
ATOM 2011 N N . GLU A 1 261 ? -9.229 -5.948 19.546 1.00 90.19 261 GLU A N 1
ATOM 2012 C CA . GLU A 1 261 ? -9.502 -7.380 19.523 1.00 90.19 261 GLU A CA 1
ATOM 2013 C C . GLU A 1 261 ? -10.632 -7.625 18.525 1.00 90.19 261 GLU A C 1
ATOM 2015 O O . GLU A 1 261 ? -11.645 -6.936 18.585 1.00 90.19 261 GLU A O 1
ATOM 2020 N N . ALA A 1 262 ? -10.451 -8.573 17.606 1.00 85.94 262 ALA A N 1
ATOM 2021 C CA . ALA A 1 262 ? -11.510 -9.068 16.730 1.00 85.94 262 ALA A CA 1
ATOM 2022 C C . ALA A 1 262 ? -11.835 -10.498 17.167 1.00 85.94 262 ALA A C 1
ATOM 2024 O O . ALA A 1 262 ? -10.966 -11.373 17.097 1.00 85.94 262 ALA A O 1
ATOM 2025 N N . ASP A 1 263 ? -13.039 -10.709 17.687 1.00 80.94 263 ASP A N 1
ATOM 2026 C CA . ASP A 1 263 ? -13.510 -11.985 18.236 1.00 80.94 263 ASP A CA 1
ATOM 2027 C C . ASP A 1 263 ? -14.299 -12.804 17.202 1.00 80.94 263 ASP A C 1
ATOM 2029 O O . ASP A 1 263 ? -14.282 -14.036 17.244 1.00 80.94 263 ASP A O 1
ATOM 2033 N N . ALA A 1 264 ? -14.921 -12.134 16.230 1.00 80.94 264 ALA A N 1
ATOM 2034 C CA . ALA A 1 264 ? -15.541 -12.727 15.052 1.00 80.94 264 ALA A CA 1
ATOM 2035 C C . ALA A 1 264 ? -15.536 -11.731 13.873 1.00 80.94 264 ALA A C 1
ATOM 2037 O O . ALA A 1 264 ? -15.295 -10.538 14.064 1.00 80.94 264 ALA A O 1
ATOM 2038 N N . PRO A 1 265 ? -15.811 -12.171 12.632 1.00 79.94 265 PRO A N 1
ATOM 2039 C CA . PRO A 1 265 ? -15.988 -11.249 11.513 1.00 79.94 265 PRO A CA 1
ATOM 2040 C C . PRO A 1 265 ? -17.038 -10.178 11.833 1.00 79.94 265 PRO A C 1
ATOM 2042 O O . PRO A 1 265 ? -18.164 -10.511 12.195 1.00 79.94 265 PRO A O 1
ATOM 2045 N N . GLY A 1 266 ? -16.684 -8.897 11.702 1.00 79.94 266 GLY A N 1
ATOM 2046 C CA . GLY A 1 266 ? -17.602 -7.799 12.025 1.00 79.94 266 GLY A CA 1
ATOM 2047 C C . GLY A 1 266 ? -17.652 -7.387 13.493 1.00 79.94 266 GLY A C 1
ATOM 2048 O O . GLY A 1 266 ? -18.259 -6.358 13.784 1.00 79.94 266 GLY A O 1
ATOM 2049 N N . HIS A 1 267 ? -17.015 -8.151 14.381 1.00 83.56 267 HIS A N 1
ATOM 2050 C CA . HIS A 1 267 ? -17.163 -8.022 15.821 1.00 83.56 267 HIS A CA 1
ATOM 2051 C C . HIS A 1 267 ? -15.823 -7.914 16.530 1.00 83.56 267 HIS A C 1
ATOM 2053 O O . HIS A 1 267 ? -14.801 -8.455 16.094 1.00 83.56 267 HIS A O 1
ATOM 2059 N N . GLY A 1 268 ? -15.834 -7.183 17.636 1.00 86.38 268 GLY A N 1
ATOM 2060 C CA . GLY A 1 268 ? -14.648 -7.058 18.450 1.00 86.38 268 GLY A CA 1
ATOM 2061 C C . GLY A 1 268 ? -14.777 -6.031 19.550 1.00 86.38 268 GLY A C 1
ATOM 2062 O O . GLY A 1 268 ? -15.863 -5.546 19.863 1.00 86.38 268 GLY A O 1
ATOM 2063 N N . THR A 1 269 ? -13.644 -5.712 20.166 1.00 90.56 269 THR A N 1
ATOM 2064 C CA . THR A 1 269 ? -13.562 -4.780 21.286 1.00 90.56 269 THR A CA 1
ATOM 2065 C C . THR A 1 269 ? -12.336 -3.880 21.169 1.00 90.56 269 THR A C 1
ATOM 2067 O O . THR A 1 269 ? -11.241 -4.330 20.832 1.00 90.56 269 THR A O 1
ATOM 2070 N N . CYS A 1 270 ? -12.512 -2.598 21.489 1.00 89.88 270 CYS A N 1
ATOM 2071 C CA . CYS A 1 270 ? -11.435 -1.611 21.505 1.00 89.88 270 CYS A CA 1
ATOM 2072 C C . CYS A 1 270 ? -11.034 -1.237 22.940 1.00 89.88 270 CYS A C 1
ATOM 2074 O O . CYS A 1 270 ? -11.887 -0.942 23.787 1.00 89.88 270 CYS A O 1
ATOM 2076 N N . TYR A 1 271 ? -9.722 -1.200 23.182 1.00 92.81 271 TYR A N 1
ATOM 2077 C CA . TYR A 1 271 ? -9.092 -0.675 24.394 1.00 92.81 271 TYR A CA 1
ATOM 2078 C C . TYR A 1 271 ? -8.045 0.363 23.991 1.00 92.81 271 TYR A C 1
ATOM 2080 O O . TYR A 1 271 ? -6.870 0.033 23.839 1.00 92.81 271 TYR A O 1
ATOM 2088 N N . LEU A 1 272 ? -8.496 1.589 23.736 1.00 92.56 272 LEU A N 1
ATOM 2089 C CA . LEU A 1 272 ? -7.679 2.716 23.282 1.00 92.56 272 LEU A CA 1
ATOM 2090 C C . LEU A 1 272 ? -8.449 4.030 23.448 1.00 92.56 272 LEU A C 1
ATOM 2092 O O . LEU A 1 272 ? -9.678 4.047 23.505 1.00 92.56 272 LEU A O 1
ATOM 2096 N N . SER A 1 273 ? -7.735 5.145 23.468 1.00 91.38 273 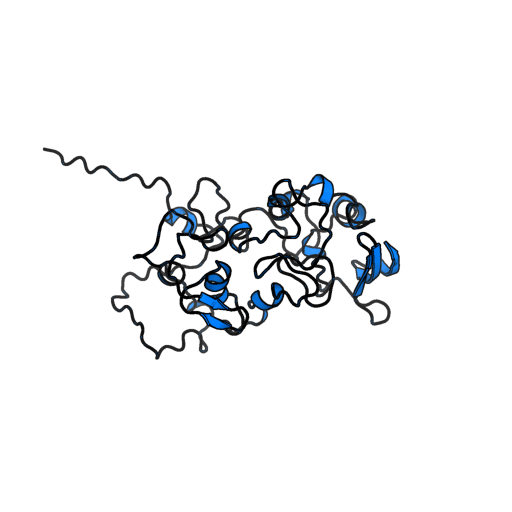SER A N 1
ATOM 2097 C CA . SER A 1 273 ? -8.308 6.480 23.364 1.00 91.38 273 SER A CA 1
ATOM 2098 C C . SER A 1 273 ? -7.929 7.072 22.012 1.00 91.38 273 SER A C 1
ATOM 2100 O O . SER A 1 273 ? -6.749 7.165 21.694 1.00 91.38 273 SER A O 1
ATOM 2102 N N . CYS A 1 274 ? -8.914 7.480 21.217 1.00 86.31 274 CYS A N 1
ATOM 2103 C CA . CYS A 1 274 ? -8.708 8.056 19.890 1.00 86.31 274 CYS A CA 1
ATOM 2104 C C . CYS A 1 274 ? -9.397 9.421 19.828 1.00 86.31 274 CYS A C 1
ATOM 2106 O O . CYS A 1 274 ? -10.582 9.528 20.142 1.00 86.31 274 CYS A O 1
ATOM 2108 N N . HIS A 1 275 ? -8.661 10.487 19.497 1.00 79.06 275 HIS A N 1
ATOM 2109 C CA . HIS A 1 275 ? -9.200 11.857 19.404 1.00 79.06 275 HIS A CA 1
ATOM 2110 C C . HIS A 1 275 ? -10.036 12.297 20.626 1.00 79.06 275 HIS A C 1
ATOM 2112 O O . HIS A 1 275 ? -11.106 12.896 20.508 1.00 79.06 275 HIS A O 1
ATOM 2118 N N . GLY A 1 276 ? -9.561 11.963 21.831 1.00 80.50 276 GLY A N 1
ATOM 2119 C CA . GLY A 1 276 ? -10.231 12.294 23.095 1.00 80.50 276 GLY A CA 1
ATOM 2120 C C . GLY A 1 276 ? -11.486 11.464 23.398 1.00 80.50 276 GLY A C 1
ATOM 2121 O O . GLY A 1 276 ? -12.132 11.686 24.425 1.00 80.50 276 GLY A O 1
ATOM 2122 N N . LYS A 1 277 ? -11.843 10.500 22.540 1.00 87.12 277 LYS A N 1
ATOM 2123 C CA . LYS A 1 277 ? -12.871 9.494 22.811 1.00 87.12 277 LYS A CA 1
ATOM 2124 C C . LYS A 1 277 ? -12.219 8.254 23.401 1.00 87.12 277 LYS A C 1
ATOM 2126 O O . LYS A 1 277 ? -11.349 7.639 22.795 1.00 87.12 277 LYS A O 1
ATOM 2131 N N . ASN A 1 278 ? -12.652 7.902 24.605 1.00 90.75 278 ASN A N 1
ATOM 2132 C CA . ASN A 1 278 ? -12.153 6.737 25.313 1.00 90.75 278 ASN A CA 1
ATOM 2133 C C . ASN A 1 278 ? -12.973 5.494 24.941 1.00 90.75 278 ASN A C 1
ATOM 2135 O O . ASN A 1 278 ? -14.164 5.431 25.249 1.00 90.75 278 ASN A O 1
ATOM 2139 N N . HIS A 1 279 ? -12.323 4.498 24.346 1.00 90.81 279 HIS A N 1
ATOM 2140 C CA . HIS A 1 279 ? -12.868 3.168 24.109 1.00 90.81 279 HIS A CA 1
ATOM 2141 C C . HIS A 1 279 ? -12.279 2.219 25.155 1.00 90.81 279 HIS A C 1
ATOM 2143 O O . HIS A 1 279 ? -11.136 1.778 25.048 1.00 90.81 279 HIS A O 1
ATOM 2149 N N . ASN A 1 280 ? -13.048 1.932 26.204 1.00 89.94 280 ASN A N 1
ATOM 2150 C CA . ASN A 1 280 ? -12.629 1.054 27.295 1.00 89.94 280 ASN A CA 1
ATOM 2151 C C . ASN A 1 280 ? -13.503 -0.200 27.331 1.00 89.94 280 ASN A C 1
ATOM 2153 O O . ASN A 1 280 ? -14.483 -0.247 28.073 1.00 89.94 280 ASN A O 1
ATOM 2157 N N . GLY A 1 281 ? -13.176 -1.195 26.509 1.00 85.25 281 GLY A N 1
ATOM 2158 C CA . GLY A 1 281 ? -14.021 -2.380 26.371 1.00 85.25 281 GLY A CA 1
ATOM 2159 C C . GLY A 1 281 ? -15.264 -2.111 25.525 1.00 85.25 281 GLY A C 1
ATOM 2160 O O . GLY A 1 281 ? -16.302 -2.732 25.736 1.00 85.25 281 GLY A O 1
ATOM 2161 N N . GLN A 1 282 ? -15.184 -1.145 24.605 1.00 84.88 282 GLN A N 1
ATOM 2162 C CA . GLN A 1 282 ? -16.302 -0.837 23.725 1.00 84.88 282 GLN A CA 1
ATOM 2163 C C . GLN A 1 282 ? -16.389 -1.896 22.632 1.00 84.88 282 GLN A C 1
ATOM 2165 O O . GLN A 1 282 ? -15.483 -2.001 21.804 1.00 84.88 282 GLN A O 1
ATOM 2170 N N . SER A 1 283 ? -17.482 -2.655 22.649 1.00 85.88 283 SER A N 1
ATOM 2171 C CA . SER A 1 283 ? -17.771 -3.661 21.634 1.00 85.88 283 SER A CA 1
ATOM 2172 C C . SER A 1 283 ? -18.334 -3.038 20.362 1.00 85.88 283 SER A C 1
ATOM 2174 O O . SER A 1 283 ? -19.014 -2.004 20.411 1.00 85.88 283 SER A O 1
ATOM 2176 N N . TYR A 1 284 ? -18.098 -3.708 19.241 1.00 78.69 284 TYR A N 1
ATOM 2177 C CA . TYR A 1 284 ? -18.693 -3.409 17.944 1.00 78.69 284 TYR A CA 1
ATOM 2178 C C . TYR A 1 284 ? -19.296 -4.660 17.305 1.00 78.69 284 TYR A C 1
ATOM 2180 O O . TYR A 1 284 ? -18.827 -5.781 17.597 1.00 78.69 284 TYR A O 1
#

Foldseek 3Di:
DPPPPPPPPPLADLVVQLVAPFFQAAPPDVPCPDPPPDPPPPQAPDDDPVSDHDHLLLQADPVQQDCDQPDPFGGSRRPQHWFAAQQRHTDRGDPGNVRSVCCCQHDPNHPDPVSHLSVFQPQLAQFFAARVAFTPDQDDPFFDPPDHSRDHDHPQLFAFELDPSHDTDNGHYNEPPRGVAAADAQPDQADDLRNHVSVVSTGHSVCQCALNQANCSVVVCPVVRGGPNVFADNGHHRAAHPRGDQPDPQKAFAPNDAYWAAPDRRKTAGGIAHNNRGGHRDID

Secondary structure (DSSP, 8-state):
----------SS-HHHHHTSSEE--B---TT-------TTS-TTSS--GGG--B-HHHH--TTT--SS-SBTTB-GGGTT--EE-TTSPEESS-SSTHHHHHHHHSTTSSS-GGG--HHHH-TTSSEE-SSSS--S-S--TTBPTT--TT----HHHHBS-S-TTS--STTEESSGGGBSS----TTSSB--GGGGTTGGGTB-HHHHTTTSSBTTHHIIIIIS-B-GGGTB-SSEESSSSTTB----TTEE-BTTB-EEEEEETBEEEEEEEETTEEEEEEE-

pLDDT: mean 82.9, std 17.99, range [29.67, 97.44]

Radius of gyration: 21.57 Å; chains: 1; bounding box: 55×32×83 Å